Protein AF-W3WHJ5-F1 (afdb_monomer_lite)

Secondary structure (DSSP, 8-state):
------EE-SSHHHHHHHHHHH---TTSEE-TTSTTHHHHHHHHTTTPPEEEEEE---THHHHHHHHTEEEEEEEEE---HHHHTT----SGGGGGT-EEEE--SS--S---HHHHHHHHHHHHHHHHHHHTTSS---S-EEEEEGGGHHHHHHHHHTT---SEEEEEPPTT--------PPPPPP---TTSEEEEES-TTSHHHHHHHHHHHTT--EEEEE-TT-S-SHHHHHHHHHHHHTT-EEEEE-S-TT-HHHHHHHHHH-SSPEEEEEE---------GGG--HHHHHHHHHHHHTT-

Sequence (304 aa):
MDAKTFVTVGSEEKRQFLIDNYDIPPSHIVSPRNVKFAKSILEVAQGRSVDIMINPLTDEMLDLTWRICGDGGTMVEIGKKDIVDGKMLSMEPLHRNCSFRAMDFSYTKDISDPLIERYGGLLSEIFDLVNAGHIYPVHPITTSVFNDVPSALTYIRSGRHIGKVVIERESDKDVRVPIRPVLPRLALQPDVSYLIVGGLKGLCGNLAIYMGQRGAKHIIVCSRSGIADEASQSIVANCVAHVCQVVEAGGDIGEPDFVRQLFSEAEPVISGVVQGAMTLRDKPFETMTIENYHTAIHAKIACT

Radius of gyration: 32.27 Å; chains: 1; bounding box: 67×54×87 Å

Foldseek 3Di:
DDDLAAEEDADPVVLVCCCVPVVNDSQRYAHLVDLCRLVSNCVSVVNAADQEAEDQDDDSSVQSNLVSHAQLHEYEYAHDPCVVVVHDHDPVCVVSVYYYHYDYPPDDPDPDPVNVVVVVVVVVVVVVCVVVVVDDAWPDEAEDELLPVVVLVVVVVVVPDGTYYYYDHDPPDDDDHDDDPDDDQQADDQQAEEEEEDALLDPSLVVLLVVLVNRHAHYEYEDQVWQPDPSSVVSQVSSVVSNHHYHYQHDDLLDVVSVVVCQVPDPPHHPYYHLPDADALDDDPVPDDPVSVCVGCSSPPSND

Organism: Pestalotiopsis fici (strain W106-1 / CGMCC3.15140) (NCBI:txid1229662)

Structure (mmCIF, N/CA/C/O backbone):
data_AF-W3WHJ5-F1
#
_entry.id   AF-W3WHJ5-F1
#
loop_
_atom_site.group_PDB
_atom_site.id
_atom_site.type_symbol
_atom_site.label_atom_id
_atom_site.label_alt_id
_atom_site.label_comp_id
_atom_site.label_asym_id
_atom_site.label_entity_id
_atom_site.label_seq_id
_atom_site.pdbx_PDB_ins_code
_atom_site.Cartn_x
_atom_site.Cartn_y
_atom_site.Cartn_z
_atom_site.occupancy
_atom_site.B_iso_or_equiv
_atom_site.auth_seq_id
_atom_site.auth_comp_id
_atom_site.auth_asym_id
_atom_site.auth_atom_id
_atom_site.pdbx_PDB_model_num
ATOM 1 N N . MET A 1 1 ? -20.857 -12.217 28.718 1.00 52.19 1 MET A N 1
ATOM 2 C CA . MET A 1 1 ? -19.621 -12.199 29.530 1.00 52.19 1 MET A CA 1
ATOM 3 C C . MET A 1 1 ? -19.586 -10.871 30.267 1.00 52.19 1 MET A C 1
ATOM 5 O O . MET A 1 1 ? -19.662 -9.847 29.601 1.00 52.19 1 MET A O 1
ATOM 9 N N . ASP A 1 2 ? -19.495 -10.883 31.597 1.00 73.25 2 ASP A N 1
ATOM 10 C CA . ASP A 1 2 ? -19.556 -9.672 32.434 1.00 73.25 2 ASP A CA 1
ATOM 11 C C . ASP A 1 2 ? -18.158 -9.067 32.646 1.00 73.25 2 ASP A C 1
ATOM 13 O O . ASP A 1 2 ? -17.562 -9.179 33.717 1.00 73.25 2 ASP A O 1
ATOM 17 N N . ALA A 1 3 ? -17.602 -8.446 31.601 1.00 86.06 3 ALA A N 1
ATOM 18 C CA . ALA A 1 3 ? -16.325 -7.738 31.686 1.00 86.06 3 ALA A CA 1
ATOM 19 C C . ALA A 1 3 ? -16.529 -6.264 32.073 1.00 86.06 3 ALA A C 1
ATOM 21 O O . ALA A 1 3 ? -17.333 -5.546 31.469 1.00 86.06 3 ALA A O 1
ATOM 22 N N . LYS A 1 4 ? -15.750 -5.772 33.046 1.00 88.69 4 LYS A N 1
ATOM 23 C CA . LYS A 1 4 ? -15.728 -4.342 33.382 1.00 88.69 4 LYS A CA 1
ATOM 24 C C . LYS A 1 4 ? -15.023 -3.576 32.259 1.00 88.69 4 LYS A C 1
ATOM 26 O O . LYS A 1 4 ? -13.802 -3.601 32.154 1.00 88.69 4 LYS A O 1
ATOM 31 N N . THR A 1 5 ? -15.808 -2.903 31.425 1.00 91.19 5 THR A N 1
ATOM 32 C CA . THR A 1 5 ? -15.308 -2.254 30.207 1.00 91.19 5 THR A CA 1
ATOM 33 C C . THR A 1 5 ? -14.902 -0.808 30.473 1.00 91.19 5 THR A C 1
ATOM 35 O O . THR A 1 5 ? -15.646 -0.059 31.109 1.00 91.19 5 THR A O 1
ATOM 38 N N . PHE A 1 6 ? -13.736 -0.423 29.951 1.00 91.62 6 PHE A N 1
ATOM 39 C CA . PHE A 1 6 ? -13.220 0.944 29.928 1.00 91.62 6 PHE A CA 1
ATOM 40 C C . PHE A 1 6 ? -12.977 1.359 28.483 1.00 91.62 6 PHE A C 1
ATOM 42 O O . PHE A 1 6 ? -12.496 0.563 27.678 1.00 91.62 6 PHE A O 1
ATOM 49 N N . VAL A 1 7 ? -13.298 2.604 28.152 1.00 93.25 7 VAL A N 1
ATOM 50 C CA . VAL A 1 7 ? -13.217 3.107 26.776 1.00 93.25 7 VAL A CA 1
ATOM 51 C C . VAL A 1 7 ? -12.587 4.485 26.745 1.00 93.25 7 VAL A C 1
ATOM 53 O O . VAL A 1 7 ? -12.747 5.288 27.669 1.00 93.25 7 VAL A O 1
ATOM 56 N N . THR A 1 8 ? -11.883 4.775 25.653 1.00 91.38 8 THR A N 1
ATOM 57 C CA . THR A 1 8 ? -11.338 6.107 25.408 1.00 91.38 8 THR A CA 1
ATOM 58 C C . THR A 1 8 ? -12.103 6.813 24.295 1.00 91.38 8 THR A C 1
ATOM 60 O O . THR A 1 8 ? -12.383 6.223 23.252 1.00 91.38 8 THR A O 1
ATOM 63 N N . VAL A 1 9 ? -12.470 8.083 24.501 1.00 91.50 9 VAL A N 1
ATOM 64 C CA . VAL A 1 9 ? -13.215 8.872 23.504 1.00 91.50 9 VAL A CA 1
ATOM 65 C C . VAL A 1 9 ? -12.620 10.248 23.266 1.00 91.50 9 VAL A C 1
ATOM 67 O O . VAL A 1 9 ? -12.177 10.946 24.174 1.00 91.50 9 VAL A O 1
ATOM 70 N N . GLY A 1 10 ? -12.639 10.654 21.999 1.00 88.69 10 GLY A N 1
ATOM 71 C CA . GLY A 1 10 ? -12.072 11.920 21.557 1.00 88.69 10 GLY A CA 1
ATOM 72 C C . GLY A 1 10 ? -12.987 13.135 21.711 1.00 88.69 10 GLY A C 1
ATOM 73 O O . GLY A 1 10 ? -12.463 14.234 21.623 1.00 88.69 10 GLY A O 1
ATOM 74 N N . SER A 1 11 ? -14.301 13.006 21.926 1.00 90.38 11 SER A N 1
ATOM 75 C CA . SER A 1 11 ? -15.223 14.154 22.050 1.00 90.38 11 SER A CA 1
ATOM 76 C C . SER A 1 11 ? -16.343 13.899 23.058 1.00 90.38 11 SER A C 1
ATOM 78 O O . SER A 1 11 ? -16.639 12.747 23.376 1.00 90.38 11 SER A O 1
ATOM 80 N N . GLU A 1 12 ? -16.965 14.977 23.544 1.00 91.56 12 GLU A N 1
ATOM 81 C CA . GLU A 1 12 ? -18.099 14.882 24.472 1.00 91.56 12 GLU A CA 1
ATOM 82 C C . GLU A 1 12 ? -19.331 14.273 23.792 1.00 91.56 12 GLU A C 1
ATOM 84 O O . GLU A 1 12 ? -20.038 13.489 24.414 1.00 91.56 12 GLU A O 1
ATOM 89 N N . GLU A 1 13 ? -19.539 14.514 22.489 1.00 93.06 13 GLU A N 1
ATOM 90 C CA . GLU A 1 13 ? -20.647 13.869 21.767 1.00 93.06 13 GLU A CA 1
ATOM 91 C C . GLU A 1 13 ? -20.479 12.342 21.744 1.00 93.06 13 GLU A C 1
ATOM 93 O O . GLU A 1 13 ? -21.437 11.605 21.965 1.00 93.06 13 GLU A O 1
ATOM 98 N N . LYS A 1 14 ? -19.247 11.849 21.540 1.00 93.69 14 LYS A N 1
ATOM 99 C CA . LYS A 1 14 ? -18.940 10.409 21.597 1.00 93.69 14 LYS A CA 1
ATOM 100 C C . LYS A 1 14 ? -19.105 9.842 22.999 1.00 93.69 14 LYS A C 1
ATOM 102 O O . LYS A 1 14 ? -19.543 8.706 23.143 1.00 93.69 14 LYS A O 1
ATOM 107 N N . ARG A 1 15 ? -18.749 10.620 24.024 1.00 94.19 15 ARG A N 1
ATOM 108 C CA . ARG A 1 15 ? -18.949 10.237 25.422 1.00 94.19 15 ARG A CA 1
ATOM 109 C C . ARG A 1 15 ? -20.431 10.039 25.721 1.00 94.19 15 ARG A C 1
ATOM 111 O O . ARG A 1 15 ? -20.800 8.969 26.190 1.00 94.19 15 ARG A O 1
ATOM 118 N N . GLN A 1 16 ? -21.253 11.039 25.412 1.00 94.94 16 GLN A N 1
ATOM 119 C CA . GLN A 1 16 ? -22.693 10.991 25.649 1.00 94.94 16 GLN A CA 1
ATOM 120 C C . GLN A 1 16 ? -23.340 9.837 24.877 1.00 94.94 16 GLN A C 1
ATOM 122 O O . GLN A 1 16 ? -24.116 9.074 25.438 1.00 94.94 16 GLN A O 1
ATOM 127 N N . PHE A 1 17 ? -22.922 9.622 23.628 1.00 94.44 17 PHE A N 1
ATOM 128 C CA . PHE A 1 17 ? -23.395 8.503 22.821 1.00 94.44 17 PHE A CA 1
ATOM 129 C C . PHE A 1 17 ? -23.153 7.132 23.479 1.00 94.44 17 PHE A C 1
ATOM 131 O O . PHE A 1 17 ? -24.055 6.297 23.490 1.00 94.44 17 PHE A O 1
ATOM 138 N N . LEU A 1 18 ? -21.962 6.892 24.042 1.00 94.44 18 LEU A N 1
ATOM 139 C CA . LEU A 1 18 ? -21.654 5.629 24.727 1.00 94.44 18 LEU A CA 1
ATOM 140 C C . LEU A 1 18 ? -22.434 5.449 26.036 1.00 94.44 18 LEU A C 1
ATOM 142 O O . LEU A 1 18 ? -22.764 4.319 26.385 1.00 94.44 18 LEU A O 1
ATOM 146 N N . ILE A 1 19 ? -22.741 6.543 26.737 1.00 94.44 19 ILE A N 1
ATOM 147 C CA . ILE A 1 19 ? -23.584 6.513 27.940 1.00 94.44 19 ILE A CA 1
ATOM 148 C C . ILE A 1 19 ? -25.016 6.127 27.555 1.00 94.44 19 ILE A C 1
ATOM 150 O O . ILE A 1 19 ? -25.569 5.200 28.132 1.00 94.44 19 ILE A O 1
ATOM 154 N N . ASP A 1 20 ? -25.580 6.795 26.548 1.00 94.12 20 ASP A N 1
ATOM 155 C CA . ASP A 1 20 ? -26.997 6.662 26.195 1.00 94.12 20 ASP A CA 1
ATOM 156 C C . ASP A 1 20 ? -27.329 5.357 25.455 1.00 94.12 20 ASP A C 1
ATOM 158 O O . ASP A 1 20 ? -28.472 4.912 25.492 1.00 94.12 20 ASP A O 1
ATOM 162 N N . ASN A 1 21 ? -26.362 4.766 24.739 1.00 91.62 21 ASN A N 1
ATOM 163 C CA . ASN A 1 21 ? -26.619 3.637 23.829 1.00 91.62 21 ASN A CA 1
ATOM 164 C C . ASN A 1 21 ? -25.930 2.328 24.237 1.00 91.62 21 ASN A C 1
ATOM 166 O O . ASN A 1 21 ? -26.291 1.279 23.711 1.00 91.62 21 ASN A O 1
ATOM 170 N N . TYR A 1 22 ? -24.921 2.377 25.112 1.00 89.25 22 TYR A N 1
ATOM 171 C CA . TYR A 1 22 ? -24.124 1.201 25.497 1.00 89.25 22 TYR A CA 1
ATOM 172 C C . TYR A 1 22 ? -24.016 1.021 27.017 1.00 89.25 22 TYR A C 1
ATOM 174 O O . TYR A 1 22 ? -23.223 0.196 27.469 1.00 89.25 22 TYR A O 1
ATOM 182 N N . ASP A 1 23 ? -24.770 1.805 27.798 1.00 89.75 23 ASP A N 1
ATOM 183 C CA . ASP A 1 23 ? -24.806 1.761 29.265 1.00 89.75 23 ASP A CA 1
ATOM 184 C C . ASP A 1 23 ? -23.412 1.817 29.922 1.00 89.75 23 ASP A C 1
ATOM 186 O O . ASP A 1 23 ? -23.184 1.286 31.013 1.00 89.75 23 ASP A O 1
ATOM 190 N N . ILE A 1 24 ? -22.443 2.468 29.264 1.00 92.19 24 ILE A N 1
ATOM 191 C CA . ILE A 1 24 ? -21.085 2.590 29.798 1.00 92.19 24 ILE A CA 1
ATOM 192 C C . ILE A 1 24 ? -21.084 3.686 30.870 1.00 92.19 24 ILE A C 1
ATOM 194 O O . ILE A 1 24 ? -21.382 4.843 30.557 1.00 92.19 24 ILE A O 1
ATOM 198 N N . PRO A 1 25 ? -20.691 3.384 32.124 1.00 92.75 25 PRO A N 1
ATOM 199 C CA . PRO A 1 25 ? -20.673 4.381 33.183 1.00 92.75 25 PRO A CA 1
ATOM 200 C C . PRO A 1 25 ? -19.794 5.587 32.814 1.00 92.75 25 PRO A C 1
ATOM 202 O O . PRO A 1 25 ? -18.668 5.393 32.348 1.00 92.75 25 PRO A O 1
ATOM 205 N N . PRO A 1 26 ? -20.213 6.834 33.106 1.00 92.00 26 PRO A N 1
ATOM 206 C CA . PRO A 1 26 ? -19.419 8.025 32.795 1.00 92.00 26 PRO A CA 1
ATOM 207 C C . PRO A 1 26 ? -18.014 8.037 33.414 1.00 92.00 26 PRO A C 1
ATOM 209 O O . PRO A 1 26 ? -17.142 8.750 32.915 1.00 92.00 26 PRO A O 1
ATOM 212 N N . SER A 1 27 ? -17.802 7.278 34.496 1.00 90.69 27 SER A N 1
ATOM 213 C CA . SER A 1 27 ? -16.507 7.073 35.154 1.00 90.69 27 SER A CA 1
ATOM 214 C C . SER A 1 27 ? -15.578 6.126 34.389 1.00 90.69 27 SER A C 1
ATOM 216 O O . SER A 1 27 ? -14.370 6.195 34.572 1.00 90.69 27 SER A O 1
ATOM 218 N N . HIS A 1 28 ? -16.105 5.258 33.524 1.00 91.44 28 HIS A N 1
ATOM 219 C CA . HIS A 1 28 ? -15.328 4.311 32.715 1.00 91.44 28 HIS A CA 1
ATOM 220 C C . HIS A 1 28 ? -14.917 4.879 31.348 1.00 91.44 28 HIS A C 1
ATOM 222 O O . HIS A 1 28 ? -14.217 4.213 30.582 1.00 91.44 28 HIS A O 1
ATOM 228 N N . ILE A 1 29 ? -15.355 6.101 31.036 1.00 92.06 29 ILE A N 1
ATOM 229 C CA . ILE A 1 29 ? -15.060 6.783 29.781 1.00 92.06 29 ILE A CA 1
ATOM 230 C C . ILE A 1 29 ? -13.997 7.850 30.033 1.00 92.06 29 ILE A C 1
ATOM 232 O O . ILE A 1 29 ? -14.224 8.802 30.780 1.00 92.06 29 ILE A O 1
ATOM 236 N N . VAL A 1 30 ? -12.843 7.709 29.383 1.00 89.12 30 VAL A N 1
ATOM 237 C CA . VAL A 1 30 ? -11.680 8.584 29.591 1.00 89.12 30 VAL A CA 1
ATOM 238 C C . VAL A 1 30 ? -11.266 9.249 28.275 1.00 89.12 30 VAL A C 1
ATOM 240 O O . VAL A 1 30 ? -11.435 8.694 27.196 1.00 89.12 30 VAL A O 1
ATOM 243 N N . SER A 1 31 ? -10.719 10.463 28.322 1.00 84.62 31 SER A N 1
ATOM 244 C CA . SER A 1 31 ? -10.193 11.118 27.116 1.00 84.62 31 SER A CA 1
ATOM 245 C C . SER A 1 31 ? -8.747 10.682 26.847 1.00 84.62 31 SER A C 1
ATOM 247 O O . SER A 1 31 ? -7.899 10.902 27.713 1.00 84.62 31 SER A O 1
ATOM 249 N N . PRO A 1 32 ? -8.416 10.155 25.652 1.00 74.62 32 PRO A N 1
ATOM 250 C CA . PRO A 1 32 ? -7.052 9.783 25.288 1.00 74.62 32 PRO A CA 1
ATOM 251 C C . PRO A 1 32 ? -6.200 11.006 24.918 1.00 74.62 32 PRO A C 1
ATOM 253 O O . PRO A 1 32 ? -5.028 10.879 24.614 1.00 74.62 32 PRO A O 1
ATOM 256 N N . ARG A 1 33 ? -6.737 12.233 24.929 1.00 69.81 33 ARG A N 1
ATOM 257 C CA . ARG A 1 33 ? -5.948 13.437 24.587 1.00 69.81 33 ARG A CA 1
ATOM 258 C C . ARG A 1 33 ? -5.020 13.904 25.713 1.00 69.81 33 ARG A C 1
ATOM 260 O O . ARG A 1 33 ? -4.397 14.954 25.605 1.00 69.81 33 ARG A O 1
ATOM 267 N N . ASN A 1 34 ? -4.963 13.155 26.807 1.00 66.56 34 ASN A N 1
ATOM 268 C CA . ASN A 1 34 ? -4.167 13.474 27.973 1.00 66.56 34 ASN A CA 1
ATOM 269 C C . ASN A 1 34 ? -3.421 12.217 28.409 1.00 66.56 34 ASN A C 1
ATOM 271 O O . ASN A 1 34 ? -4.061 11.210 28.696 1.00 66.56 34 ASN A O 1
ATOM 275 N N . VAL A 1 35 ? -2.098 12.305 28.549 1.00 72.62 35 VAL A N 1
ATOM 276 C CA . VAL A 1 35 ? -1.228 11.241 29.091 1.00 72.62 35 VAL A CA 1
ATOM 277 C C . VAL A 1 35 ? -1.706 10.698 30.448 1.00 72.62 35 VAL A C 1
ATOM 279 O O . VAL A 1 35 ? -1.371 9.589 30.849 1.00 72.62 35 VAL A O 1
ATOM 282 N N . LYS A 1 36 ? -2.560 11.451 31.151 1.00 80.56 36 LYS A N 1
ATOM 283 C CA . LYS A 1 36 ? -3.208 11.031 32.398 1.00 80.56 36 LYS A CA 1
ATOM 284 C C . LYS A 1 36 ? -4.279 9.946 32.229 1.00 80.56 36 LYS A C 1
ATOM 286 O O . LYS A 1 36 ? -4.695 9.401 33.247 1.00 80.56 36 LYS A O 1
ATOM 291 N N . PHE A 1 37 ? -4.723 9.609 31.012 1.00 86.12 37 PHE A N 1
ATOM 292 C CA . PHE A 1 37 ? -5.821 8.650 30.811 1.00 86.12 37 PHE A CA 1
ATOM 293 C C . PHE A 1 37 ? -5.524 7.279 31.440 1.00 86.12 37 PHE A C 1
ATOM 295 O O . PHE A 1 37 ? -6.381 6.716 32.114 1.00 86.12 37 PHE A O 1
ATOM 302 N N . ALA A 1 38 ? -4.287 6.797 31.295 1.00 86.00 38 ALA A N 1
ATOM 303 C CA . ALA A 1 38 ? -3.815 5.541 31.861 1.00 86.00 38 ALA A CA 1
ATOM 304 C C . ALA A 1 38 ? -3.959 5.522 33.392 1.00 86.00 38 ALA A C 1
ATOM 306 O O . ALA A 1 38 ? -4.472 4.567 33.973 1.00 86.00 38 ALA A O 1
ATOM 307 N N . LYS A 1 39 ? -3.594 6.630 34.048 1.00 85.56 39 LYS A N 1
ATOM 308 C CA . LYS A 1 39 ? -3.761 6.797 35.495 1.00 85.56 39 LYS A CA 1
ATOM 309 C C . LYS A 1 39 ? -5.238 6.821 35.894 1.00 85.56 39 LYS A C 1
ATOM 311 O O . LYS A 1 39 ? -5.612 6.162 36.857 1.00 85.56 39 LYS A O 1
ATOM 316 N N . SER A 1 40 ? -6.077 7.536 35.144 1.00 86.00 40 SER A N 1
ATOM 317 C CA . SER A 1 40 ? -7.519 7.595 35.405 1.00 86.00 40 SER A CA 1
ATOM 318 C C . SER A 1 40 ? -8.191 6.224 35.281 1.00 86.00 40 SER A C 1
ATOM 320 O O . SER A 1 40 ? -9.044 5.899 36.101 1.00 86.00 40 SER A O 1
ATOM 322 N N . ILE A 1 41 ? -7.779 5.394 34.314 1.00 88.44 41 ILE A N 1
ATOM 323 C CA . ILE A 1 41 ? -8.264 4.009 34.198 1.00 88.44 41 ILE A CA 1
ATOM 324 C C . ILE A 1 41 ? -7.924 3.224 35.469 1.00 88.44 41 ILE A C 1
ATOM 326 O O . ILE A 1 41 ? -8.816 2.621 36.061 1.00 88.44 41 ILE A O 1
ATOM 330 N N . LEU A 1 42 ? -6.673 3.287 35.939 1.00 86.94 42 LEU A N 1
ATOM 331 C CA . LEU A 1 42 ? -6.249 2.595 37.161 1.00 86.94 42 LEU A CA 1
ATOM 332 C C . LEU A 1 42 ? -6.976 3.102 38.418 1.00 86.94 42 LEU A C 1
ATOM 334 O O . LEU A 1 42 ? -7.352 2.302 39.273 1.00 86.94 42 LEU A O 1
ATOM 338 N N . GLU A 1 43 ? -7.218 4.410 38.536 1.00 87.00 43 GLU A N 1
ATOM 339 C CA . GLU A 1 43 ? -7.969 5.000 39.656 1.00 87.00 43 GLU A CA 1
ATOM 340 C C . GLU A 1 43 ? -9.410 4.458 39.708 1.00 87.00 43 GLU A C 1
ATOM 342 O O . GLU A 1 43 ? -9.879 4.021 40.761 1.00 87.00 43 GLU A O 1
ATOM 347 N N . VAL A 1 44 ? -10.099 4.396 38.564 1.00 83.75 44 VAL A N 1
ATOM 348 C CA . VAL A 1 44 ? -11.480 3.879 38.465 1.00 83.75 44 VAL A CA 1
ATOM 349 C C . VAL A 1 44 ? -11.527 2.350 38.590 1.00 83.75 44 VAL A C 1
ATOM 351 O O . VAL A 1 44 ? -12.504 1.770 39.084 1.00 83.75 44 VAL A O 1
ATOM 354 N N . ALA A 1 45 ? -10.456 1.673 38.188 1.00 83.12 45 ALA A N 1
ATOM 355 C CA . ALA A 1 45 ? -10.247 0.255 38.438 1.00 83.12 45 ALA A CA 1
ATOM 356 C C . ALA A 1 45 ? -9.853 -0.046 39.899 1.00 83.12 45 ALA A C 1
ATOM 358 O O . ALA A 1 45 ? -9.699 -1.215 40.246 1.00 83.12 45 ALA A O 1
ATOM 359 N N . GLN A 1 46 ? -9.752 0.971 40.769 1.00 78.75 46 GLN A N 1
ATOM 360 C CA . GLN A 1 46 ? -9.352 0.841 42.177 1.00 78.75 46 GLN A CA 1
ATOM 361 C C . GLN A 1 46 ? -7.979 0.167 42.335 1.00 78.75 46 GLN A C 1
ATOM 363 O O . GLN A 1 46 ? -7.778 -0.678 43.203 1.00 78.75 46 GLN A O 1
ATOM 368 N N . GLY A 1 47 ? -7.040 0.512 41.453 1.00 69.81 47 GLY A N 1
ATOM 369 C CA . GLY A 1 47 ? -5.697 -0.063 41.420 1.00 69.81 47 GLY A CA 1
ATOM 370 C C . GLY A 1 47 ? -5.615 -1.453 40.786 1.00 69.81 47 GLY A C 1
ATOM 371 O O . GLY A 1 47 ? -4.517 -1.998 40.702 1.00 69.81 47 GLY A O 1
ATOM 372 N N . ARG A 1 48 ? -6.733 -2.026 40.317 1.00 74.31 48 ARG A N 1
ATOM 373 C CA . ARG A 1 48 ? -6.703 -3.241 39.494 1.00 74.31 48 ARG A CA 1
ATOM 374 C C . ARG A 1 48 ? -6.187 -2.902 38.102 1.00 74.31 48 ARG A C 1
ATOM 376 O O . ARG A 1 48 ? -6.534 -1.870 37.530 1.00 74.31 48 ARG A O 1
ATOM 383 N N . SER A 1 49 ? -5.338 -3.770 37.587 1.00 78.19 49 SER A N 1
ATOM 384 C CA . SER A 1 49 ? -4.742 -3.649 36.267 1.00 78.19 49 SER A CA 1
ATOM 385 C C . SER A 1 49 ? -5.671 -4.200 35.175 1.00 78.19 49 SER A C 1
ATOM 387 O O . SER A 1 49 ? -6.722 -4.766 35.480 1.00 78.19 49 SER A O 1
ATOM 389 N N . VAL A 1 50 ? -5.344 -3.952 33.901 1.00 90.12 50 VAL A N 1
ATOM 390 C CA . VAL A 1 50 ? -6.218 -4.298 32.765 1.00 90.12 50 VAL A CA 1
ATOM 391 C C . VAL A 1 50 ? -5.801 -5.629 32.140 1.00 90.12 50 VAL A C 1
ATOM 393 O O . VAL A 1 50 ? -4.683 -5.747 31.640 1.00 90.12 50 VAL A O 1
ATOM 396 N N . ASP A 1 51 ? -6.708 -6.607 32.115 1.00 92.75 51 ASP A N 1
ATOM 397 C CA . ASP A 1 51 ? -6.423 -7.952 31.595 1.00 92.75 51 ASP A CA 1
ATOM 398 C C . ASP A 1 51 ? -6.328 -8.000 30.065 1.00 92.75 51 ASP A C 1
ATOM 400 O O . ASP A 1 51 ? -5.475 -8.688 29.512 1.00 92.75 51 ASP A O 1
ATOM 404 N N . ILE A 1 52 ? -7.210 -7.285 29.359 1.00 94.81 52 ILE A N 1
ATOM 405 C CA . ILE A 1 52 ? -7.279 -7.282 27.892 1.00 94.81 52 ILE A CA 1
ATOM 406 C C . ILE A 1 52 ? -7.413 -5.845 27.398 1.00 94.81 52 ILE A C 1
ATOM 408 O O . ILE A 1 52 ? -8.310 -5.117 27.819 1.00 94.81 52 ILE A O 1
ATOM 412 N N . MET A 1 53 ? -6.548 -5.447 26.466 1.00 94.69 53 MET A N 1
ATOM 413 C CA . MET A 1 53 ? -6.600 -4.133 25.821 1.00 94.69 53 MET A CA 1
ATOM 414 C C . MET A 1 53 ? -6.657 -4.290 24.310 1.00 94.69 53 MET A C 1
ATOM 416 O O . MET A 1 53 ? -5.896 -5.063 23.738 1.00 94.69 53 MET A O 1
ATOM 420 N N . ILE A 1 54 ? -7.521 -3.514 23.661 1.00 95.69 54 ILE A N 1
ATOM 421 C CA . ILE A 1 54 ? -7.554 -3.373 22.203 1.00 95.69 54 ILE A CA 1
ATOM 422 C C . ILE A 1 54 ? -7.079 -1.955 21.901 1.00 95.69 54 ILE A C 1
ATOM 424 O O . ILE A 1 54 ? -7.808 -0.995 22.160 1.00 95.69 54 ILE A O 1
ATOM 428 N N . ASN A 1 55 ? -5.848 -1.816 21.409 1.00 94.56 55 ASN A N 1
ATOM 429 C CA . ASN A 1 55 ? -5.209 -0.520 21.209 1.00 94.56 55 ASN A CA 1
ATOM 430 C C . ASN A 1 55 ? -5.179 -0.123 19.723 1.00 94.56 55 ASN A C 1
ATOM 432 O O . ASN A 1 55 ? -4.592 -0.838 18.912 1.00 94.56 55 ASN A O 1
ATOM 436 N N . PRO A 1 56 ? -5.799 1.015 19.360 1.00 91.06 56 PRO A N 1
ATOM 437 C CA . PRO A 1 56 ? -5.578 1.689 18.082 1.00 91.06 56 PRO A CA 1
ATOM 438 C C . PRO A 1 56 ? -4.724 2.967 18.204 1.00 91.06 56 PRO A C 1
ATOM 440 O O . PRO A 1 56 ? -4.539 3.666 17.206 1.00 91.06 56 PRO A O 1
ATOM 443 N N . LEU A 1 57 ? -4.305 3.351 19.416 1.00 91.38 57 LEU A N 1
ATOM 444 C CA . LEU A 1 57 ? -3.578 4.597 19.671 1.00 91.38 57 LEU A CA 1
ATOM 445 C C . LEU A 1 57 ? -2.102 4.455 19.286 1.00 91.38 57 LEU A C 1
ATOM 447 O O . LEU A 1 57 ? -1.554 3.360 19.340 1.00 91.38 57 LEU A O 1
ATOM 451 N N . THR A 1 58 ? -1.455 5.569 18.943 1.00 91.31 58 THR A N 1
ATOM 452 C CA . THR A 1 58 ? -0.059 5.588 18.484 1.00 91.31 58 THR A CA 1
ATOM 453 C C . THR A 1 58 ? 0.853 6.367 19.428 1.00 91.31 58 THR A C 1
ATOM 455 O O . THR A 1 58 ? 0.391 7.087 20.316 1.00 91.31 58 THR A O 1
ATOM 458 N N . ASP A 1 59 ? 2.159 6.279 19.193 1.00 90.12 59 ASP A N 1
ATOM 459 C CA . ASP A 1 59 ? 3.193 7.057 19.872 1.00 90.12 59 ASP A CA 1
ATOM 460 C C . ASP A 1 59 ? 3.208 6.806 21.394 1.00 90.12 59 ASP A C 1
ATOM 462 O O . ASP A 1 59 ? 3.083 5.674 21.859 1.00 90.12 59 ASP A O 1
ATOM 466 N N . GLU A 1 60 ? 3.366 7.864 22.193 1.00 90.12 60 GLU A N 1
ATOM 467 C CA . GLU A 1 60 ? 3.387 7.806 23.659 1.00 90.12 60 GLU A CA 1
ATOM 468 C C . GLU A 1 60 ? 2.127 7.143 24.241 1.00 90.12 60 GLU A C 1
ATOM 470 O O . GLU A 1 60 ? 2.181 6.486 25.279 1.00 90.12 60 GLU A O 1
ATOM 475 N N . MET A 1 61 ? 0.990 7.257 23.550 1.00 90.94 61 MET A N 1
ATOM 476 C CA . MET A 1 61 ? -0.275 6.671 23.992 1.00 90.94 61 MET A CA 1
ATOM 477 C C . MET A 1 61 ? -0.256 5.143 23.953 1.00 90.94 61 MET A C 1
ATOM 479 O O . MET A 1 61 ? -0.871 4.509 24.813 1.00 90.94 61 MET A O 1
ATOM 483 N N . LEU A 1 62 ? 0.463 4.556 22.994 1.00 92.81 62 LEU A N 1
ATOM 484 C CA . LEU A 1 62 ? 0.669 3.113 22.916 1.00 92.81 62 LEU A CA 1
ATOM 485 C C . LEU A 1 62 ? 1.501 2.638 24.114 1.00 92.81 62 LEU A C 1
ATOM 487 O O . LEU A 1 62 ? 1.089 1.711 24.809 1.00 92.81 62 LEU A O 1
ATOM 491 N N . ASP A 1 63 ? 2.617 3.311 24.422 1.00 92.25 63 ASP A N 1
ATOM 492 C CA . ASP A 1 63 ? 3.474 2.947 25.565 1.00 92.25 63 ASP A CA 1
ATOM 493 C C . ASP A 1 63 ? 2.736 3.095 26.908 1.00 92.25 63 ASP A C 1
ATOM 495 O O . ASP A 1 63 ? 2.821 2.221 27.772 1.00 92.25 63 ASP A O 1
ATOM 499 N N . LEU A 1 64 ? 1.939 4.158 27.075 1.00 91.75 64 LEU A N 1
ATOM 500 C CA . LEU A 1 64 ? 1.106 4.356 28.266 1.00 91.75 64 LEU A CA 1
ATOM 501 C C . LEU A 1 64 ? 0.028 3.276 28.416 1.00 91.75 64 LEU A C 1
ATOM 503 O O . LEU A 1 64 ? -0.201 2.802 29.529 1.00 91.75 64 LEU A O 1
ATOM 507 N N . THR A 1 65 ? -0.610 2.873 27.313 1.00 92.56 65 THR A N 1
ATOM 508 C CA . THR A 1 65 ? -1.583 1.767 27.310 1.00 92.56 65 THR A CA 1
ATOM 509 C C . THR A 1 65 ? -0.896 0.454 27.673 1.00 92.56 65 THR A C 1
ATOM 511 O O . THR A 1 65 ? -1.397 -0.303 28.498 1.00 92.56 65 THR A O 1
ATOM 514 N N . TRP A 1 66 ? 0.300 0.210 27.140 1.00 94.19 66 TRP A N 1
ATOM 515 C CA . TRP A 1 66 ? 1.045 -1.014 27.408 1.00 94.19 66 TRP A CA 1
ATOM 516 C C . TRP A 1 66 ? 1.427 -1.169 28.885 1.00 94.19 66 TRP A C 1
ATOM 518 O O . TRP A 1 66 ? 1.309 -2.250 29.460 1.00 94.19 66 TRP A O 1
ATOM 528 N N . ARG A 1 67 ? 1.823 -0.075 29.540 1.00 91.94 67 ARG A N 1
ATOM 529 C CA . ARG A 1 67 ? 2.245 -0.085 30.951 1.00 91.94 67 ARG A CA 1
ATOM 530 C C . ARG A 1 67 ? 1.131 -0.436 31.933 1.00 91.94 67 ARG A C 1
ATOM 532 O O . ARG A 1 67 ? 1.422 -1.005 32.984 1.00 91.94 67 ARG A O 1
ATOM 539 N N . ILE A 1 68 ? -0.124 -0.119 31.611 1.00 91.75 68 ILE A N 1
ATOM 540 C CA . ILE A 1 68 ? -1.271 -0.427 32.484 1.00 91.75 68 ILE A CA 1
ATOM 541 C C . ILE A 1 68 ? -1.794 -1.861 32.329 1.00 91.75 68 ILE A C 1
ATOM 543 O O . ILE A 1 68 ? -2.739 -2.238 33.028 1.00 91.75 68 ILE A O 1
ATOM 547 N N . CYS A 1 69 ? -1.171 -2.663 31.456 1.00 93.62 69 CYS A N 1
ATOM 548 C CA . CYS A 1 69 ? -1.441 -4.092 31.349 1.00 93.62 69 CYS A CA 1
ATOM 549 C C . CYS A 1 69 ? -1.305 -4.763 32.712 1.00 93.62 69 CYS A C 1
ATOM 551 O O . CYS A 1 69 ? -0.339 -4.503 33.427 1.00 93.62 69 CYS A O 1
ATOM 553 N N . GLY A 1 70 ? -2.260 -5.609 33.076 1.00 92.75 70 GLY A N 1
ATOM 554 C CA . GLY A 1 70 ? -2.181 -6.433 34.273 1.00 92.75 70 GLY A CA 1
ATOM 555 C C . GLY A 1 70 ? -1.291 -7.638 34.118 1.00 92.75 70 GLY A C 1
ATOM 556 O O . GLY A 1 70 ? -0.926 -8.002 33.005 1.00 92.75 70 GLY A O 1
ATOM 557 N N . ASP A 1 71 ? -0.937 -8.236 35.250 1.00 93.12 71 ASP A N 1
ATOM 558 C CA . ASP A 1 71 ? -0.118 -9.439 35.294 1.00 93.12 71 ASP A CA 1
ATOM 559 C C . ASP A 1 71 ? -0.811 -10.556 34.500 1.00 93.12 71 ASP A C 1
ATOM 561 O O . ASP A 1 71 ? -1.978 -10.866 34.731 1.00 93.12 71 ASP A O 1
ATOM 565 N N . GLY A 1 72 ? -0.108 -11.136 33.526 1.00 94.44 72 GLY A N 1
ATOM 566 C CA . GLY A 1 72 ? -0.669 -12.116 32.590 1.00 94.44 72 GLY A CA 1
ATOM 567 C C . GLY A 1 72 ? -1.604 -11.534 31.520 1.00 94.44 72 GLY A C 1
ATOM 568 O O . GLY A 1 72 ? -2.161 -12.288 30.722 1.00 94.44 72 GLY A O 1
ATOM 569 N N . GLY A 1 73 ? -1.788 -10.213 31.484 1.00 95.56 73 GLY A N 1
ATOM 570 C CA . GLY A 1 73 ? -2.691 -9.537 30.562 1.00 95.56 73 GLY A CA 1
ATOM 571 C C . GLY A 1 73 ? -2.204 -9.547 29.112 1.00 95.56 73 GLY A C 1
ATOM 572 O O . GLY A 1 73 ? -1.053 -9.855 28.807 1.00 95.56 73 GLY A O 1
ATOM 573 N N . THR A 1 74 ? -3.093 -9.205 28.184 1.00 97.31 74 THR A N 1
ATOM 574 C CA . THR A 1 74 ? -2.807 -9.168 26.747 1.00 97.31 74 THR A CA 1
ATOM 575 C C . THR A 1 74 ? -3.201 -7.830 26.138 1.00 97.31 74 THR A C 1
ATOM 577 O O . THR A 1 74 ? -4.355 -7.410 26.218 1.00 97.31 74 THR A O 1
ATOM 580 N N . MET A 1 75 ? -2.260 -7.187 25.447 1.00 96.75 75 MET A N 1
ATOM 581 C CA . MET A 1 75 ? -2.550 -6.056 24.572 1.00 96.75 75 MET A CA 1
ATOM 582 C C . MET A 1 75 ? -2.616 -6.515 23.116 1.00 96.75 75 MET A C 1
ATOM 584 O O . MET A 1 75 ? -1.665 -7.094 22.591 1.00 96.75 75 MET A O 1
ATOM 588 N N . VAL A 1 76 ? -3.742 -6.241 22.464 1.00 96.75 76 VAL A N 1
ATOM 589 C CA . VAL A 1 76 ? -3.978 -6.474 21.040 1.00 96.75 76 VAL A CA 1
ATOM 590 C C . VAL A 1 76 ? -3.851 -5.144 20.301 1.00 96.75 76 VAL A C 1
ATOM 592 O O . VAL A 1 76 ? -4.704 -4.268 20.430 1.00 96.75 76 VAL A O 1
ATOM 595 N N . GLU A 1 77 ? -2.776 -4.994 19.535 1.00 95.12 77 GLU A N 1
ATOM 596 C CA . GLU A 1 77 ? -2.504 -3.816 18.713 1.00 95.12 77 GLU A CA 1
ATOM 597 C C . GLU A 1 77 ? -3.182 -3.973 17.349 1.00 95.12 77 GLU A C 1
ATOM 599 O O . GLU A 1 77 ? -2.845 -4.880 16.585 1.00 95.12 77 GLU A O 1
ATOM 604 N N . ILE A 1 78 ? -4.139 -3.094 17.051 1.00 94.12 78 ILE A N 1
ATOM 605 C CA . ILE A 1 78 ? -4.848 -3.059 15.760 1.00 94.12 78 ILE A CA 1
ATOM 606 C C . ILE A 1 78 ? -4.398 -1.884 14.879 1.00 94.12 78 ILE A C 1
ATOM 608 O O . ILE A 1 78 ? -4.776 -1.798 13.707 1.00 94.12 78 ILE A O 1
ATOM 612 N N . GLY A 1 79 ? -3.601 -0.964 15.425 1.00 90.44 79 GLY A N 1
ATOM 613 C CA . GLY A 1 79 ? -2.919 0.084 14.687 1.00 90.44 79 GLY A CA 1
ATOM 614 C C . GLY A 1 79 ? -1.685 -0.441 13.951 1.00 90.44 79 GLY A C 1
ATOM 615 O O . GLY A 1 79 ? -1.107 -1.478 14.262 1.00 90.44 79 GLY A O 1
ATOM 616 N N . LYS A 1 80 ? -1.274 0.295 12.915 1.00 89.25 80 LYS A N 1
ATOM 617 C CA . LYS A 1 80 ? -0.140 -0.089 12.054 1.00 89.25 80 LYS A CA 1
ATOM 618 C C . LYS A 1 80 ? 1.018 0.884 12.062 1.00 89.25 80 LYS A C 1
ATOM 620 O O . LYS A 1 80 ? 2.130 0.501 11.716 1.00 89.25 80 LYS A O 1
ATOM 625 N N . LYS A 1 81 ? 0.746 2.145 12.395 1.00 90.62 81 LYS A N 1
ATOM 626 C CA . LYS A 1 81 ? 1.691 3.243 12.205 1.00 90.62 81 LYS A CA 1
ATOM 627 C C . LYS A 1 81 ? 3.018 2.965 12.911 1.00 90.62 81 LYS A C 1
ATOM 629 O O . LYS A 1 81 ? 4.048 2.962 12.257 1.00 90.62 81 LYS A O 1
ATOM 634 N N . ASP A 1 82 ? 2.979 2.660 14.204 1.00 92.12 82 ASP A N 1
ATOM 635 C CA . ASP A 1 82 ? 4.197 2.490 15.005 1.00 92.12 82 ASP A CA 1
ATOM 636 C C . ASP A 1 82 ? 4.988 1.230 14.644 1.00 92.12 82 ASP A C 1
ATOM 638 O O . ASP A 1 82 ? 6.217 1.239 14.702 1.00 92.12 82 ASP A O 1
ATOM 642 N N . ILE A 1 83 ? 4.290 0.175 14.212 1.00 90.44 83 ILE A N 1
ATOM 643 C CA . ILE A 1 83 ? 4.902 -1.067 13.727 1.00 90.44 83 ILE A CA 1
ATOM 644 C C . ILE A 1 83 ? 5.651 -0.807 12.415 1.00 90.44 83 ILE A C 1
ATOM 646 O O . ILE A 1 83 ? 6.804 -1.207 12.276 1.00 90.44 83 ILE A O 1
ATOM 650 N N . VAL A 1 84 ? 5.015 -0.118 11.460 1.00 90.69 84 VAL A N 1
ATOM 651 C CA . VAL A 1 84 ? 5.628 0.233 10.166 1.00 90.69 84 VAL A CA 1
ATOM 652 C C . VAL A 1 84 ? 6.783 1.218 10.347 1.00 90.69 84 VAL A C 1
ATOM 654 O O . VAL A 1 84 ? 7.804 1.087 9.677 1.00 90.69 84 VAL A O 1
ATOM 657 N N . ASP A 1 85 ? 6.642 2.163 11.277 1.00 93.81 85 ASP A N 1
ATOM 658 C CA . ASP A 1 85 ? 7.674 3.148 11.611 1.00 93.81 85 ASP A CA 1
ATOM 659 C C . ASP A 1 85 ? 8.842 2.530 12.421 1.00 93.81 85 ASP A C 1
ATOM 661 O O . ASP A 1 85 ? 9.829 3.216 12.682 1.00 93.81 85 ASP A O 1
ATOM 665 N N . GLY A 1 86 ? 8.757 1.253 12.827 1.00 93.25 86 GLY A N 1
ATOM 666 C CA . GLY A 1 86 ? 9.825 0.548 13.544 1.00 93.25 86 GLY A CA 1
ATOM 667 C C . GLY A 1 86 ? 10.109 1.108 14.941 1.00 93.25 86 GLY A C 1
ATOM 668 O O . GLY A 1 86 ? 11.267 1.169 15.359 1.00 93.25 86 GLY A O 1
ATOM 669 N N . LYS A 1 87 ? 9.075 1.568 15.657 1.00 93.56 87 LYS A N 1
ATOM 670 C CA . LYS A 1 87 ? 9.244 2.186 16.980 1.00 93.56 87 LYS A CA 1
ATOM 671 C C . LYS A 1 87 ? 9.582 1.176 18.073 1.00 93.56 87 LYS A C 1
ATOM 673 O O . LYS A 1 87 ? 9.254 -0.005 17.997 1.00 93.56 87 LYS A O 1
ATOM 678 N N . MET A 1 88 ? 10.217 1.687 19.125 1.00 93.44 88 MET A N 1
ATOM 679 C CA . MET A 1 88 ? 10.564 0.924 20.321 1.00 93.44 88 MET A CA 1
ATOM 680 C C . MET A 1 88 ? 9.371 0.834 21.275 1.00 93.44 88 MET A C 1
ATOM 682 O O . MET A 1 88 ? 8.659 1.817 21.474 1.00 93.44 88 MET A O 1
ATOM 686 N N . LEU A 1 89 ? 9.210 -0.326 21.910 1.00 93.81 89 LEU A N 1
ATOM 687 C CA . LEU A 1 89 ? 8.204 -0.586 22.936 1.00 93.81 89 LEU A CA 1
ATOM 688 C C . LEU A 1 89 ? 8.886 -0.955 24.258 1.00 93.81 89 LEU A C 1
ATOM 690 O O . LEU A 1 89 ? 9.910 -1.641 24.258 1.00 93.81 89 LEU A O 1
ATOM 694 N N . SER A 1 90 ? 8.320 -0.527 25.389 1.00 93.69 90 SER A N 1
ATOM 695 C CA . SER A 1 90 ? 8.825 -0.915 26.707 1.00 93.69 90 SER A CA 1
ATOM 696 C C . SER A 1 90 ? 8.779 -2.434 26.917 1.00 93.69 90 SER A C 1
ATOM 698 O O . SER A 1 90 ? 7.734 -3.067 26.779 1.00 93.69 90 SER A O 1
ATOM 700 N N . MET A 1 91 ? 9.903 -3.017 27.338 1.00 95.81 91 MET A N 1
ATOM 701 C CA . MET A 1 91 ? 9.980 -4.430 27.733 1.00 95.81 91 MET A CA 1
ATOM 702 C C . MET A 1 91 ? 9.451 -4.677 29.152 1.00 95.81 91 MET A C 1
ATOM 704 O O . MET A 1 91 ? 9.328 -5.829 29.554 1.00 95.81 91 MET A O 1
ATOM 708 N N . GLU A 1 92 ? 9.149 -3.620 29.917 1.00 95.06 92 GLU A N 1
ATOM 709 C CA . GLU A 1 92 ? 8.745 -3.744 31.319 1.00 95.06 92 GLU A CA 1
ATOM 710 C C . GLU A 1 92 ? 7.542 -4.682 31.493 1.00 95.06 92 GLU A C 1
ATOM 712 O O . GLU A 1 92 ? 7.715 -5.663 32.204 1.00 95.06 92 GLU A O 1
ATOM 717 N N . PRO A 1 93 ? 6.389 -4.539 30.819 1.00 95.50 93 PRO A N 1
ATOM 718 C CA . PRO A 1 93 ? 5.244 -5.402 31.122 1.00 95.50 93 PRO A CA 1
ATOM 719 C C . PRO A 1 93 ? 5.490 -6.900 30.863 1.00 95.50 93 PRO A C 1
ATOM 721 O O . PRO A 1 93 ? 4.828 -7.747 31.454 1.00 95.50 93 PRO A O 1
ATOM 724 N N . LEU A 1 94 ? 6.488 -7.270 30.055 1.00 96.06 94 LEU A N 1
ATOM 725 C CA . LEU A 1 94 ? 6.815 -8.678 29.801 1.00 96.06 94 LEU A CA 1
ATOM 726 C C . LEU A 1 94 ? 7.324 -9.414 31.050 1.00 96.06 94 LEU A C 1
ATOM 728 O O . LEU A 1 94 ? 7.120 -10.621 31.157 1.00 96.06 94 LEU A O 1
ATOM 732 N N . HIS A 1 95 ? 7.925 -8.718 32.027 1.00 94.94 95 HIS A N 1
ATOM 733 C CA . HIS A 1 95 ? 8.324 -9.359 33.291 1.00 94.94 95 HIS A CA 1
ATOM 734 C C . HIS A 1 95 ? 7.123 -9.742 34.172 1.00 94.94 95 HIS A C 1
ATOM 736 O O . HIS A 1 95 ? 7.275 -10.518 35.112 1.00 94.94 95 HIS A O 1
ATOM 742 N N . ARG A 1 96 ? 5.932 -9.220 33.851 1.00 93.94 96 ARG A N 1
ATOM 743 C CA . ARG A 1 96 ? 4.650 -9.525 34.500 1.00 93.94 96 ARG A CA 1
ATOM 744 C C . ARG A 1 96 ? 3.846 -10.562 33.710 1.00 93.94 96 ARG A C 1
ATOM 746 O O . ARG A 1 96 ? 2.640 -10.677 33.886 1.00 93.94 96 ARG A O 1
ATOM 753 N N . ASN A 1 97 ? 4.509 -11.328 32.837 1.00 95.94 97 ASN A N 1
ATOM 754 C CA . ASN A 1 97 ? 3.907 -12.314 31.932 1.00 95.94 97 ASN A CA 1
ATOM 755 C C . ASN A 1 97 ? 2.870 -11.728 30.957 1.00 95.94 97 ASN A C 1
ATOM 757 O O . ASN A 1 97 ? 2.007 -12.454 30.462 1.00 95.94 97 ASN A O 1
ATOM 761 N N . CYS A 1 98 ? 2.940 -10.428 30.665 1.00 97.12 98 CYS A N 1
ATOM 762 C CA . CYS A 1 98 ? 2.043 -9.812 29.699 1.00 97.12 98 CYS A CA 1
ATOM 763 C C . CYS A 1 98 ? 2.361 -10.271 28.269 1.00 97.12 98 CYS A C 1
ATOM 765 O O . CYS A 1 98 ? 3.514 -10.517 27.915 1.00 97.12 98 CYS A O 1
ATOM 767 N N . SER A 1 99 ? 1.340 -10.315 27.417 1.00 97.31 99 SER A N 1
ATOM 768 C CA . SER A 1 99 ? 1.457 -10.620 25.991 1.00 97.31 99 SER A CA 1
ATOM 769 C C . SER A 1 99 ? 1.148 -9.394 25.134 1.00 97.31 99 SER A C 1
ATOM 771 O O . SER A 1 99 ? 0.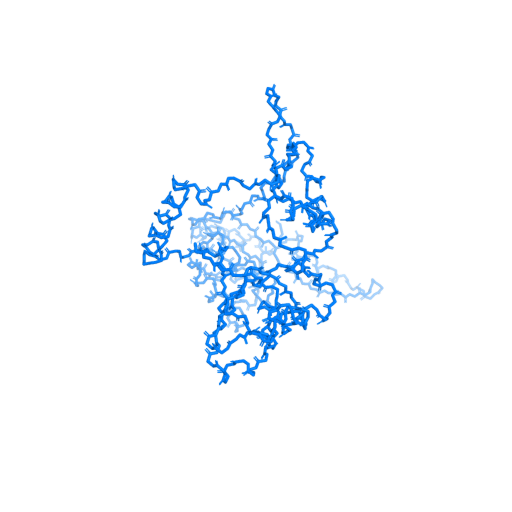172 -8.686 25.371 1.00 97.31 99 SER A O 1
ATOM 773 N N . PHE A 1 100 ? 1.949 -9.170 24.093 1.00 96.25 100 PHE A N 1
ATOM 774 C CA . PHE A 1 100 ? 1.681 -8.171 23.059 1.00 96.25 100 PHE A CA 1
ATOM 775 C C . PHE A 1 100 ? 1.368 -8.881 21.742 1.00 96.25 100 PHE A C 1
ATOM 777 O O . PHE A 1 100 ? 2.155 -9.708 21.277 1.00 96.25 100 PHE A O 1
ATOM 784 N N . ARG A 1 101 ? 0.230 -8.563 21.122 1.00 94.06 101 ARG A N 1
ATOM 785 C CA . ARG A 1 101 ? -0.220 -9.187 19.876 1.00 94.06 101 ARG A CA 1
ATOM 786 C C . ARG A 1 101 ? -0.607 -8.137 18.845 1.00 94.06 101 ARG A C 1
ATOM 788 O O . ARG A 1 101 ? -1.671 -7.541 18.943 1.00 94.06 101 ARG A O 1
ATOM 795 N N . ALA A 1 102 ? 0.213 -7.975 17.812 1.00 91.94 102 ALA A N 1
ATOM 796 C CA . ALA A 1 102 ? -0.182 -7.222 16.627 1.00 91.94 102 ALA A CA 1
ATOM 797 C C . ALA A 1 102 ? -1.188 -8.032 15.796 1.00 91.94 102 ALA A C 1
ATOM 799 O O . ALA A 1 102 ? -0.958 -9.211 15.509 1.00 91.94 102 ALA A O 1
ATOM 800 N N . MET A 1 103 ? -2.299 -7.408 15.411 1.00 86.62 103 MET A N 1
ATOM 801 C CA . MET A 1 103 ? -3.344 -8.026 14.602 1.00 86.62 103 MET A CA 1
ATOM 802 C C . MET A 1 103 ? -3.648 -7.171 13.373 1.00 86.62 103 MET A C 1
ATOM 804 O O . MET A 1 103 ? -4.062 -6.021 13.480 1.00 86.62 103 MET A O 1
ATOM 808 N N . ASP A 1 104 ? -3.476 -7.762 12.191 1.00 81.88 104 ASP A N 1
ATOM 809 C CA . ASP A 1 104 ? -3.731 -7.113 10.909 1.00 81.88 104 ASP A CA 1
ATOM 810 C C . ASP A 1 104 ? -4.757 -7.904 10.091 1.00 81.88 104 ASP A C 1
ATOM 812 O O . ASP A 1 104 ? -4.495 -9.026 9.664 1.00 81.88 104 ASP A O 1
ATOM 816 N N . PHE A 1 105 ? -5.917 -7.293 9.845 1.00 72.50 105 PHE A N 1
ATOM 817 C CA . PHE A 1 105 ? -6.984 -7.858 9.010 1.00 72.50 105 PHE A CA 1
ATOM 818 C C . PHE A 1 105 ? -6.878 -7.480 7.524 1.00 72.50 105 PHE A C 1
ATOM 820 O O . PHE A 1 105 ? -7.679 -7.937 6.717 1.00 72.50 105 PHE A O 1
ATOM 827 N N . SER A 1 106 ? -5.936 -6.612 7.146 1.00 69.31 106 SER A N 1
ATOM 828 C CA . SER A 1 106 ? -5.791 -6.115 5.767 1.00 69.31 106 SER A CA 1
ATOM 829 C C . SER A 1 106 ? -4.815 -6.922 4.911 1.00 69.31 106 SER A C 1
ATOM 831 O O . SER A 1 106 ? -4.670 -6.648 3.720 1.00 69.31 106 SER A O 1
ATOM 833 N N . TYR A 1 107 ? -4.158 -7.920 5.500 1.00 54.72 107 TYR A N 1
ATOM 834 C CA . TYR A 1 107 ? -3.308 -8.853 4.779 1.00 54.72 107 TYR A CA 1
ATOM 835 C C . TYR A 1 107 ? -4.166 -10.026 4.315 1.00 54.72 107 TYR A C 1
ATOM 837 O O . TYR A 1 107 ? -4.885 -10.615 5.118 1.00 54.72 107 TYR A O 1
ATOM 845 N N . THR A 1 108 ? -4.160 -10.375 3.028 1.00 53.69 108 THR A N 1
ATOM 846 C CA . THR A 1 108 ? -3.338 -11.516 2.592 1.00 53.69 108 THR A CA 1
ATOM 847 C C . THR A 1 108 ? -3.328 -11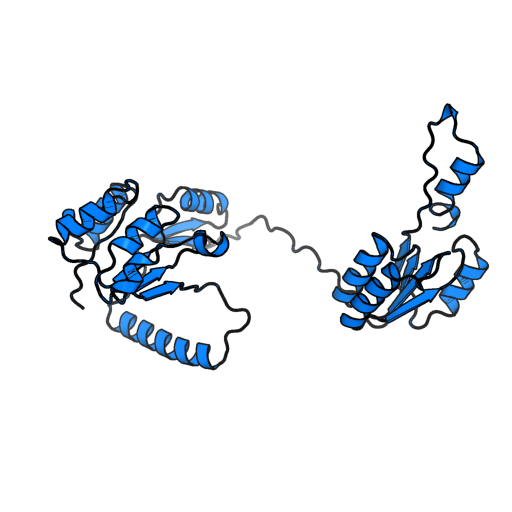.630 1.064 1.00 53.69 108 THR A C 1
ATOM 849 O O . THR A 1 108 ? -4.362 -11.812 0.427 1.00 53.69 108 THR A O 1
ATOM 852 N N . LYS A 1 109 ? -2.129 -11.570 0.472 1.00 52.53 109 LYS A N 1
ATOM 853 C CA . LYS A 1 109 ? -1.868 -12.168 -0.849 1.00 52.53 109 LYS A CA 1
ATOM 854 C C . LYS A 1 109 ? -1.741 -13.696 -0.770 1.00 52.53 109 LYS A C 1
ATOM 856 O O . LYS A 1 109 ? -1.868 -14.343 -1.797 1.00 52.53 109 LYS A O 1
ATOM 861 N N . ASP A 1 110 ? -1.594 -14.235 0.443 1.00 55.31 110 ASP A N 1
ATOM 862 C CA . ASP A 1 110 ? -1.475 -15.661 0.738 1.00 55.31 110 ASP A CA 1
ATOM 863 C C . ASP A 1 110 ? -2.337 -16.002 1.968 1.00 55.31 110 ASP A C 1
ATOM 865 O O . ASP A 1 110 ? -1.830 -16.089 3.089 1.00 55.31 110 ASP A O 1
ATOM 869 N N . ILE A 1 111 ? -3.661 -16.143 1.806 1.00 58.03 111 ILE A N 1
ATOM 870 C CA . ILE A 1 111 ? -4.426 -16.884 2.820 1.00 58.03 111 ILE A CA 1
ATOM 871 C C . ILE A 1 111 ? -4.096 -18.349 2.563 1.00 58.03 111 ILE A C 1
ATOM 873 O O . ILE A 1 111 ? -4.550 -18.914 1.573 1.00 58.03 111 ILE A O 1
ATOM 877 N N . SER A 1 112 ? -3.257 -18.946 3.403 1.00 61.19 112 SER A N 1
ATOM 878 C CA . SER A 1 112 ? -3.018 -20.385 3.340 1.00 61.19 112 SER A CA 1
ATOM 879 C C . SER A 1 112 ? -4.252 -21.145 3.835 1.00 61.19 112 SER A C 1
ATOM 881 O O . SER A 1 112 ? -4.972 -20.659 4.710 1.00 61.19 112 SER A O 1
ATOM 883 N N . ASP A 1 113 ? -4.480 -22.355 3.324 1.00 62.28 113 ASP A N 1
ATOM 884 C CA . ASP A 1 113 ? -5.624 -23.196 3.711 1.00 62.28 113 ASP A CA 1
ATOM 885 C C . ASP A 1 113 ? -5.797 -23.363 5.242 1.00 62.28 113 ASP A C 1
ATOM 887 O O . ASP A 1 113 ? -6.925 -23.235 5.719 1.00 62.28 113 ASP A O 1
ATOM 891 N N . PRO A 1 114 ? -4.733 -23.498 6.068 1.00 64.38 114 PRO A N 1
ATOM 892 C CA . PRO A 1 114 ? -4.879 -23.562 7.528 1.00 64.38 114 PRO A CA 1
ATOM 893 C C . PRO A 1 114 ? -5.380 -22.257 8.166 1.00 64.38 114 PRO A C 1
ATOM 895 O O . PRO A 1 114 ? -6.041 -22.272 9.208 1.00 64.38 114 PRO A O 1
ATOM 898 N N . LEU A 1 115 ? -5.057 -21.105 7.567 1.00 59.91 115 LEU A N 1
ATOM 899 C CA . LEU A 1 115 ? -5.617 -19.822 7.986 1.00 59.91 115 LEU A CA 1
ATOM 900 C C . LEU A 1 115 ? -7.093 -19.746 7.589 1.00 59.91 115 LEU A C 1
ATOM 902 O O . LEU A 1 115 ? -7.892 -19.336 8.425 1.00 59.91 115 LEU A O 1
ATOM 906 N N . ILE A 1 116 ? -7.469 -20.192 6.382 1.00 62.19 116 ILE A N 1
ATOM 907 C CA . ILE A 1 116 ? -8.876 -20.264 5.940 1.00 62.19 116 ILE A CA 1
ATOM 908 C C . ILE A 1 116 ? -9.694 -21.145 6.882 1.00 62.19 116 ILE A C 1
ATOM 910 O O . ILE A 1 116 ? -10.758 -20.717 7.308 1.00 62.19 116 ILE A O 1
ATOM 914 N N . GLU A 1 117 ? -9.207 -22.328 7.261 1.00 66.25 117 GLU A N 1
ATOM 915 C CA . GLU A 1 117 ? -9.904 -23.217 8.203 1.00 66.25 117 GLU A CA 1
ATOM 916 C C . GLU A 1 117 ? -10.106 -22.556 9.573 1.00 66.25 117 GLU A C 1
ATOM 918 O O . GLU A 1 117 ? -11.205 -22.585 10.135 1.00 66.25 117 GLU A O 1
ATOM 923 N N . ARG A 1 118 ? -9.079 -21.866 10.086 1.00 64.81 118 ARG A N 1
ATOM 924 C CA . ARG A 1 118 ? -9.184 -21.087 11.327 1.00 64.81 118 ARG A CA 1
ATOM 925 C C . ARG A 1 118 ? -10.174 -19.924 11.199 1.00 64.81 118 ARG A C 1
ATOM 927 O O . ARG A 1 118 ? -10.938 -19.673 12.129 1.00 64.81 118 ARG A O 1
ATOM 934 N N . TYR A 1 119 ? -10.180 -19.222 10.065 1.00 64.94 119 TYR A N 1
ATOM 935 C CA . TYR A 1 119 ? -11.143 -18.157 9.778 1.00 64.94 119 TYR A CA 1
ATOM 936 C C . TYR A 1 119 ? -12.554 -18.696 9.526 1.00 64.94 119 TYR A C 1
ATOM 938 O O . TYR A 1 119 ? -13.510 -18.007 9.853 1.00 64.94 119 TYR A O 1
ATOM 946 N N . GLY A 1 120 ? -12.707 -19.919 9.014 1.00 65.69 120 GLY A N 1
ATOM 947 C CA . GLY A 1 120 ? -13.990 -20.599 8.854 1.00 65.69 120 GLY A CA 1
ATOM 948 C C . GLY A 1 120 ? -14.647 -20.879 10.204 1.00 65.69 120 GLY A C 1
ATOM 949 O O . GLY A 1 120 ? -15.830 -20.592 10.377 1.00 65.69 120 GLY A O 1
ATOM 950 N N . GLY A 1 121 ? -13.862 -21.328 11.191 1.00 77.81 121 GLY A N 1
ATOM 951 C CA . GLY A 1 121 ? -14.314 -21.444 12.582 1.00 77.81 121 GLY A CA 1
ATOM 952 C C . GLY A 1 121 ? -14.719 -20.096 13.188 1.00 77.81 121 GLY A C 1
ATOM 953 O O . GLY A 1 121 ? -15.809 -19.979 13.740 1.00 77.81 121 GLY A O 1
ATOM 954 N N . LEU A 1 122 ? -13.891 -19.058 13.012 1.00 81.12 122 LEU A N 1
ATOM 955 C CA . LEU A 1 122 ? -14.208 -17.698 13.479 1.00 81.12 122 LEU A CA 1
ATOM 956 C C . LEU A 1 122 ? -15.459 -17.123 12.808 1.00 81.12 122 LEU A C 1
ATOM 958 O O . LEU A 1 122 ? -16.249 -16.443 13.451 1.00 81.12 122 LEU A O 1
ATOM 962 N N . LEU A 1 123 ? -15.650 -17.381 11.515 1.00 83.00 123 LEU A N 1
ATOM 963 C CA . LEU A 1 123 ? -16.825 -16.925 10.784 1.00 83.00 123 LEU A CA 1
ATOM 964 C C . LEU A 1 123 ? -18.089 -17.621 11.302 1.00 83.00 123 LEU A C 1
ATOM 966 O O . LEU A 1 123 ? -19.101 -16.952 11.489 1.00 83.00 123 LEU A O 1
ATOM 970 N N . SER A 1 124 ? -18.020 -18.929 11.581 1.00 88.06 124 SER A N 1
ATOM 971 C CA . SER A 1 124 ? -19.115 -19.661 12.230 1.00 88.06 124 SER A CA 1
ATOM 972 C C . SER A 1 124 ? -19.453 -19.059 13.593 1.00 88.06 124 SER A C 1
ATOM 974 O O . SER A 1 124 ? -20.612 -18.754 13.848 1.00 88.06 124 SER A O 1
ATOM 976 N N . GLU A 1 125 ? -18.445 -18.801 14.429 1.00 89.56 125 GLU A N 1
ATOM 977 C CA . GLU A 1 125 ? -18.632 -18.185 15.748 1.00 89.56 125 GLU A CA 1
ATOM 978 C C . GLU A 1 125 ? -19.256 -16.781 15.644 1.00 89.56 125 GLU A C 1
ATOM 980 O O . GLU A 1 125 ? -20.161 -16.439 16.403 1.00 89.56 125 GLU A O 1
ATOM 985 N N . ILE A 1 126 ? -18.839 -15.973 14.662 1.00 89.44 126 ILE A N 1
ATOM 986 C CA . ILE A 1 126 ? -19.462 -14.672 14.381 1.00 89.44 126 ILE A CA 1
ATOM 987 C C . ILE A 1 126 ? -20.943 -14.847 14.025 1.00 89.44 126 ILE A C 1
ATOM 989 O O . ILE A 1 126 ? -21.775 -14.100 14.540 1.00 89.44 126 ILE A O 1
ATOM 993 N N . PHE A 1 127 ? -21.292 -15.812 13.170 1.00 90.56 127 PHE A N 1
ATOM 994 C CA . PHE A 1 127 ? -22.692 -16.079 12.829 1.00 90.56 127 PHE A CA 1
ATOM 995 C C . PHE A 1 127 ? -23.504 -16.544 14.038 1.00 90.56 127 PHE A C 1
ATOM 997 O O . PHE A 1 127 ? -24.637 -16.093 14.203 1.00 90.56 127 PHE A O 1
ATOM 1004 N N . ASP A 1 128 ? -22.931 -17.372 14.908 1.00 94.00 128 ASP A N 1
ATOM 1005 C CA . ASP A 1 128 ? -23.578 -17.793 16.151 1.00 94.00 128 ASP A CA 1
ATOM 1006 C C . ASP A 1 128 ? -23.857 -16.589 17.063 1.00 94.00 128 ASP A C 1
ATOM 1008 O O . ASP A 1 128 ? -24.967 -16.441 17.575 1.00 94.00 128 ASP A O 1
ATOM 1012 N N . LEU A 1 129 ? -22.897 -15.667 17.197 1.00 93.94 129 LEU A N 1
ATOM 1013 C CA . LEU A 1 129 ? -23.062 -14.426 17.960 1.00 93.94 129 LEU A CA 1
ATOM 1014 C C . LEU A 1 129 ? -24.097 -13.473 17.339 1.00 93.94 129 LEU A C 1
ATOM 1016 O O . LEU A 1 129 ? -24.841 -12.821 18.074 1.00 93.94 129 LEU A O 1
ATOM 1020 N N . VAL A 1 130 ? -24.168 -13.386 16.007 1.00 94.06 130 VAL A N 1
ATOM 1021 C CA . VAL A 1 130 ? -25.202 -12.611 15.297 1.00 94.06 130 VAL A CA 1
ATOM 1022 C C . VAL A 1 130 ? -26.584 -13.217 15.546 1.00 94.06 130 VAL A C 1
ATOM 1024 O O . VAL A 1 130 ? -27.505 -12.501 15.932 1.00 94.06 130 VAL A O 1
ATOM 1027 N N . ASN A 1 131 ? -26.728 -14.534 15.390 1.00 94.19 131 ASN A N 1
ATOM 1028 C CA . ASN A 1 131 ? -27.994 -15.240 15.602 1.00 94.19 131 ASN A CA 1
ATOM 1029 C C . ASN A 1 131 ? -28.457 -15.176 17.066 1.00 94.19 131 ASN A C 1
ATOM 1031 O O . ASN A 1 131 ? -29.654 -15.076 17.329 1.00 94.19 131 ASN A O 1
ATOM 1035 N N . ALA A 1 132 ? -27.517 -15.185 18.014 1.00 95.19 132 ALA A N 1
ATOM 1036 C CA . ALA A 1 132 ? -27.784 -14.989 19.438 1.00 95.19 132 ALA A CA 1
ATOM 1037 C C . ALA A 1 132 ? -28.100 -13.525 19.812 1.00 95.19 132 ALA A C 1
ATOM 1039 O O . ALA A 1 132 ? -28.443 -13.247 20.960 1.00 95.19 132 ALA A O 1
ATOM 1040 N N . GLY A 1 133 ? -27.983 -12.579 18.872 1.00 91.50 133 GLY A N 1
ATOM 1041 C CA . GLY A 1 133 ? -28.246 -11.157 19.104 1.00 91.50 133 GLY A CA 1
ATOM 1042 C C . GLY A 1 133 ? -27.137 -10.422 19.864 1.00 91.50 133 GLY A C 1
ATOM 1043 O O . GLY A 1 133 ? -27.352 -9.305 20.329 1.00 91.50 133 GLY A O 1
ATOM 1044 N N . HIS A 1 134 ? -25.946 -11.015 19.994 1.00 90.94 134 HIS A N 1
ATOM 1045 C CA . HIS A 1 134 ? -24.781 -10.372 20.610 1.00 90.94 134 HIS A CA 1
ATOM 1046 C C . HIS A 1 134 ? -24.066 -9.403 19.661 1.00 90.94 134 HIS A C 1
ATOM 1048 O O . HIS A 1 134 ? -23.428 -8.456 20.118 1.00 90.94 134 HIS A O 1
ATOM 1054 N N . ILE A 1 135 ? -24.175 -9.627 18.349 1.00 90.75 135 ILE A N 1
ATOM 1055 C CA . ILE A 1 135 ? -23.654 -8.735 17.310 1.00 90.75 135 ILE A CA 1
ATOM 1056 C C . ILE A 1 135 ? -24.832 -8.181 16.513 1.00 90.75 135 ILE A C 1
ATOM 1058 O O . ILE A 1 135 ? -25.617 -8.934 15.942 1.00 90.75 135 ILE A O 1
ATOM 1062 N N . TYR A 1 136 ? -24.924 -6.858 16.435 1.00 89.25 136 TYR A N 1
ATOM 1063 C CA . TYR A 1 136 ? -25.932 -6.134 15.664 1.00 89.25 136 TYR A CA 1
ATOM 1064 C C . TYR A 1 136 ? -25.268 -5.104 14.736 1.00 89.25 136 TYR A C 1
ATOM 1066 O O . TYR A 1 136 ? -24.094 -4.764 14.927 1.00 89.25 136 TYR A O 1
ATOM 1074 N N . PRO A 1 137 ? -25.977 -4.613 13.701 1.00 88.62 137 PRO A N 1
ATOM 1075 C CA . PRO A 1 137 ? -25.439 -3.601 12.801 1.00 88.62 137 PRO A CA 1
ATOM 1076 C C . PRO A 1 137 ? -24.939 -2.365 13.554 1.00 88.62 137 PRO A C 1
ATOM 1078 O O . PRO A 1 137 ? -25.607 -1.854 14.451 1.00 88.62 137 PRO A O 1
ATOM 1081 N N . VAL A 1 138 ? -23.768 -1.863 13.157 1.00 90.19 138 VAL A N 1
ATOM 1082 C CA . VAL A 1 138 ? -23.191 -0.646 13.739 1.00 90.19 138 VAL A CA 1
ATOM 1083 C C . VAL A 1 138 ? -24.153 0.524 13.549 1.00 90.19 138 VAL A C 1
ATOM 1085 O O . VAL A 1 138 ? -24.582 0.806 12.432 1.00 90.19 138 VAL A O 1
ATOM 1088 N N . HIS A 1 139 ? -24.423 1.242 14.635 1.00 89.19 139 HIS A N 1
ATOM 1089 C CA . HIS A 1 139 ? -25.250 2.442 14.645 1.00 89.19 139 HIS A CA 1
ATOM 1090 C C . HIS A 1 139 ? -24.479 3.610 15.296 1.00 89.19 139 HIS A C 1
ATOM 1092 O O . HIS A 1 139 ? -23.741 3.369 16.256 1.00 89.19 139 HIS A O 1
ATOM 1098 N N . PRO A 1 140 ? -24.620 4.862 14.810 1.00 93.06 140 PRO A N 1
ATOM 1099 C CA . PRO A 1 140 ? -25.404 5.281 13.648 1.00 93.06 140 PRO A CA 1
ATOM 1100 C C . PRO A 1 140 ? -24.723 4.966 12.308 1.00 93.06 140 PRO A C 1
ATOM 1102 O O . PRO A 1 140 ? -23.506 4.787 12.226 1.00 93.06 140 PRO A O 1
ATOM 1105 N N . ILE A 1 141 ? -25.529 4.915 11.245 1.00 93.94 141 ILE A N 1
ATOM 1106 C CA . ILE A 1 141 ? -25.051 4.857 9.862 1.00 93.94 141 ILE A CA 1
ATOM 1107 C C . ILE A 1 141 ? -25.236 6.244 9.251 1.00 93.94 141 ILE A C 1
ATOM 1109 O O . ILE A 1 141 ? -26.358 6.705 9.066 1.00 93.94 141 ILE A O 1
ATOM 1113 N N . THR A 1 142 ? -24.135 6.923 8.941 1.00 93.12 142 THR A N 1
ATOM 1114 C CA . THR A 1 142 ? -24.164 8.158 8.154 1.00 93.12 142 THR A CA 1
ATOM 1115 C C . THR A 1 142 ? -24.083 7.791 6.683 1.00 93.12 142 THR A C 1
ATOM 1117 O O . THR A 1 142 ? -23.049 7.300 6.225 1.00 93.12 142 THR A O 1
ATOM 1120 N N . THR A 1 143 ? -25.155 8.026 5.934 1.00 92.38 143 THR A N 1
ATOM 1121 C CA . THR A 1 143 ? -25.154 7.782 4.494 1.00 92.38 143 THR A CA 1
ATOM 1122 C C . THR A 1 143 ? -24.600 8.981 3.728 1.00 92.38 143 THR A C 1
ATOM 1124 O O . THR A 1 143 ? -24.686 10.138 4.141 1.00 92.38 143 THR A O 1
ATOM 1127 N N . SER A 1 144 ? -23.936 8.701 2.617 1.00 90.75 144 SER A N 1
ATOM 1128 C CA . SER A 1 144 ? -23.453 9.680 1.647 1.00 90.75 144 SER A CA 1
ATOM 1129 C C . SER A 1 144 ? -23.692 9.127 0.251 1.00 90.75 144 SER A C 1
ATOM 1131 O O . SER A 1 144 ? -23.750 7.917 0.059 1.00 90.75 144 SER A O 1
ATOM 1133 N N . VAL A 1 145 ? -23.826 9.997 -0.742 1.00 89.69 145 VAL A N 1
ATOM 1134 C CA . VAL A 1 145 ? -24.134 9.574 -2.114 1.00 89.69 145 VAL A CA 1
ATOM 1135 C C . VAL A 1 145 ? -22.872 9.459 -2.962 1.00 89.69 145 VAL A C 1
ATOM 1137 O O . VAL A 1 145 ? -21.900 10.185 -2.755 1.00 89.69 145 VAL A O 1
ATOM 1140 N N . PHE A 1 146 ? -22.893 8.592 -3.977 1.00 87.88 146 PHE A N 1
ATOM 1141 C CA . PHE A 1 146 ? -21.773 8.443 -4.921 1.00 87.88 146 PHE A CA 1
ATOM 1142 C C . PHE A 1 146 ? -21.360 9.742 -5.637 1.00 87.88 146 PHE A C 1
ATOM 1144 O O . PHE A 1 146 ? -20.206 9.871 -6.038 1.00 87.88 146 PHE A O 1
ATOM 1151 N N . ASN A 1 147 ? -22.264 10.714 -5.785 1.00 84.88 147 ASN A N 1
ATOM 1152 C CA . ASN A 1 147 ? -21.933 12.017 -6.374 1.00 84.88 147 ASN A CA 1
ATOM 1153 C C . ASN A 1 147 ? -21.085 12.908 -5.445 1.00 84.88 147 ASN A C 1
ATOM 1155 O O . ASN A 1 147 ? -20.541 13.905 -5.910 1.00 84.88 147 ASN A O 1
ATOM 1159 N N . ASP A 1 148 ? -20.952 12.559 -4.160 1.00 86.62 148 ASP A N 1
ATOM 1160 C CA . ASP A 1 148 ? -20.289 13.383 -3.141 1.00 86.62 148 ASP A CA 1
ATOM 1161 C C . ASP A 1 148 ? -19.328 12.578 -2.239 1.00 86.62 148 ASP A C 1
ATOM 1163 O O . ASP A 1 148 ? -19.197 12.785 -1.029 1.00 86.62 148 ASP A O 1
ATOM 1167 N N . VAL A 1 149 ? -18.601 11.635 -2.847 1.00 89.56 149 VAL A N 1
ATOM 1168 C CA . VAL A 1 149 ? -17.542 10.866 -2.168 1.00 89.56 149 VAL A CA 1
ATOM 1169 C C . VAL A 1 149 ? -16.491 11.760 -1.479 1.00 89.56 149 VAL A C 1
ATOM 1171 O O . VAL A 1 149 ? -16.092 11.429 -0.357 1.00 89.56 149 VAL A O 1
ATOM 1174 N N . PRO A 1 150 ? -16.024 12.887 -2.063 1.00 90.50 150 PRO A N 1
ATOM 1175 C CA . PRO A 1 150 ? -15.040 13.749 -1.402 1.00 90.50 150 PRO A CA 1
ATOM 1176 C C . PRO A 1 150 ? -15.501 14.297 -0.044 1.00 90.50 150 PRO A C 1
ATOM 1178 O O . PRO A 1 150 ? -14.696 14.368 0.893 1.00 90.50 150 PRO A O 1
ATOM 1181 N N . SER A 1 151 ? -16.783 14.642 0.099 1.00 90.50 151 SER A N 1
ATOM 1182 C CA . SER A 1 151 ? -17.336 15.116 1.372 1.00 90.50 151 SER A CA 1
ATOM 1183 C C . SER A 1 151 ? -17.417 13.995 2.401 1.00 90.50 151 SER A C 1
ATOM 1185 O O . SER A 1 151 ? -17.022 14.203 3.549 1.00 90.50 151 SER A O 1
ATOM 1187 N N . ALA A 1 152 ? -17.806 12.783 1.988 1.00 92.62 152 ALA A N 1
ATOM 1188 C CA . ALA A 1 152 ? -17.788 11.602 2.853 1.00 92.62 152 ALA A CA 1
ATOM 1189 C C . ALA A 1 152 ? -16.373 11.316 3.393 1.00 92.62 152 ALA A C 1
ATOM 1191 O O . ALA A 1 152 ? -16.177 11.150 4.599 1.00 92.62 152 ALA A O 1
ATOM 1192 N N . LEU A 1 153 ? -15.356 11.345 2.524 1.00 93.38 153 LEU A N 1
ATOM 1193 C CA . LEU A 1 153 ? -13.954 11.175 2.926 1.00 93.38 153 LEU A CA 1
ATOM 1194 C C . LEU A 1 153 ? -13.469 12.306 3.845 1.00 93.38 153 LEU A C 1
ATOM 1196 O O . LEU A 1 153 ? -12.735 12.058 4.803 1.00 93.38 153 LEU A O 1
ATOM 1200 N N . THR A 1 154 ? -13.901 13.545 3.600 1.00 94.25 154 THR A N 1
ATOM 1201 C CA . THR A 1 154 ? -13.592 14.691 4.470 1.00 94.25 154 THR A CA 1
ATOM 1202 C C . THR A 1 154 ? -14.233 14.539 5.849 1.00 94.25 154 THR A C 1
ATOM 1204 O O . THR A 1 154 ? -13.583 14.810 6.863 1.00 94.25 154 THR A O 1
ATOM 1207 N N . TYR A 1 155 ? -15.472 14.048 5.911 1.00 93.06 155 TYR A N 1
ATOM 1208 C CA . TYR A 1 155 ? -16.165 13.753 7.160 1.00 93.06 155 TYR A CA 1
ATOM 1209 C C . TYR A 1 155 ? -15.445 12.661 7.962 1.00 93.06 155 TYR A C 1
ATOM 1211 O O . TYR A 1 155 ? -15.159 12.871 9.145 1.00 93.06 155 TYR A O 1
ATOM 1219 N N . ILE A 1 156 ? -15.040 11.562 7.310 1.00 94.00 156 ILE A N 1
ATOM 1220 C CA . ILE A 1 156 ? -14.232 10.493 7.923 1.00 94.00 156 ILE A CA 1
ATOM 1221 C C . ILE A 1 156 ? -12.926 11.067 8.482 1.00 94.00 156 ILE A C 1
ATOM 1223 O O . ILE A 1 156 ? -12.635 10.890 9.667 1.00 94.00 156 ILE A O 1
ATOM 1227 N N . ARG A 1 157 ? -12.182 11.822 7.662 1.00 93.12 157 ARG A N 1
ATOM 1228 C CA . ARG A 1 157 ? -10.893 12.429 8.032 1.00 93.12 157 ARG A CA 1
ATOM 1229 C C . ARG A 1 157 ? -11.002 13.399 9.208 1.00 93.12 157 ARG A C 1
ATOM 1231 O O . ARG A 1 157 ? -10.049 13.531 9.966 1.00 93.12 157 ARG A O 1
ATOM 1238 N N . SER A 1 158 ? -12.150 14.056 9.388 1.00 92.12 158 SER A N 1
ATOM 1239 C CA . SER A 1 158 ? -12.372 14.949 10.533 1.00 92.12 158 SER A CA 1
ATOM 1240 C C . SER A 1 158 ? -12.427 14.217 11.881 1.00 92.12 158 SER A C 1
ATOM 1242 O O . SER A 1 158 ? -12.374 14.863 12.923 1.00 92.12 158 SER A O 1
ATOM 1244 N N . GLY A 1 159 ? -12.583 12.886 11.886 1.00 88.50 159 GLY A N 1
ATOM 1245 C CA . GLY A 1 159 ? -12.674 12.074 13.103 1.00 88.50 159 GLY A CA 1
ATOM 1246 C C . GLY A 1 159 ? -13.954 12.288 13.920 1.00 88.50 159 GLY A C 1
ATOM 1247 O O . GLY A 1 159 ? -14.108 11.673 14.974 1.00 88.50 159 GLY A O 1
ATOM 1248 N N . ARG A 1 160 ? -14.885 13.128 13.447 1.00 88.19 160 ARG A N 1
ATOM 1249 C CA . ARG A 1 160 ? -16.149 13.454 14.134 1.00 88.19 160 ARG A CA 1
ATOM 1250 C C . ARG A 1 160 ? -17.238 12.397 13.972 1.00 88.19 160 ARG A C 1
ATOM 1252 O O . ARG A 1 160 ? -18.212 12.428 14.711 1.00 88.19 160 ARG A O 1
ATOM 1259 N N . HIS A 1 161 ? -17.087 11.484 13.017 1.00 92.69 161 HIS A N 1
ATOM 1260 C CA . HIS A 1 161 ? -18.081 10.447 12.780 1.00 92.69 161 HIS A CA 1
ATOM 1261 C C . HIS A 1 161 ? -18.203 9.493 13.976 1.00 92.69 161 HIS A C 1
ATOM 1263 O O . HIS A 1 161 ? -17.220 9.190 14.666 1.00 92.69 161 HIS A O 1
ATOM 1269 N N . ILE A 1 162 ? -19.433 9.044 14.205 1.00 93.88 162 ILE A N 1
ATOM 1270 C CA . ILE A 1 162 ? -19.797 7.974 15.132 1.00 93.88 162 ILE A CA 1
ATOM 1271 C C . ILE A 1 162 ? -20.411 6.867 14.279 1.00 93.88 162 ILE A C 1
ATOM 1273 O O . ILE A 1 162 ? -21.146 7.157 13.338 1.00 93.88 162 ILE A O 1
ATOM 1277 N N . GLY A 1 163 ? -20.082 5.613 14.576 1.00 92.75 163 GLY A N 1
ATOM 1278 C CA . GLY A 1 163 ? -20.559 4.476 13.797 1.00 92.75 163 GLY A CA 1
ATOM 1279 C C . GLY A 1 163 ? -19.928 4.412 12.404 1.00 92.75 163 GLY A C 1
ATOM 1280 O O . GLY A 1 163 ? -18.711 4.558 12.261 1.00 92.75 163 GLY A O 1
ATOM 1281 N N . LYS A 1 164 ? -20.735 4.140 11.374 1.00 94.88 164 LYS A N 1
ATOM 1282 C CA . LYS A 1 164 ? -20.247 3.818 10.025 1.00 94.88 164 LYS A CA 1
ATOM 1283 C C . LYS A 1 164 ? -20.679 4.867 9.006 1.00 94.88 164 LYS A C 1
ATOM 1285 O O . LYS A 1 164 ? -21.849 5.217 8.928 1.00 94.88 164 LYS A O 1
ATOM 1290 N N . VAL A 1 165 ? -19.741 5.311 8.172 1.00 95.31 165 VAL A N 1
ATOM 1291 C CA . VAL A 1 165 ? -20.056 6.079 6.959 1.00 95.31 165 VAL A CA 1
ATOM 1292 C C . VAL A 1 165 ? -20.256 5.100 5.804 1.00 95.31 165 VAL A C 1
ATOM 1294 O O . VAL A 1 165 ? -19.361 4.299 5.521 1.00 95.31 165 VAL A O 1
ATOM 1297 N N . VAL A 1 166 ? -21.421 5.148 5.160 1.00 94.50 166 VAL A N 1
ATOM 1298 C CA . VAL A 1 166 ? -21.796 4.279 4.034 1.00 94.50 166 VAL A CA 1
ATOM 1299 C C . VAL A 1 166 ? -22.046 5.143 2.807 1.00 94.50 166 VAL A C 1
ATOM 1301 O O . VAL A 1 166 ? -22.794 6.113 2.870 1.00 94.50 166 VAL A O 1
ATOM 1304 N N . ILE A 1 167 ? -21.402 4.800 1.691 1.00 91.88 167 ILE A N 1
ATOM 1305 C CA . ILE A 1 167 ? -21.652 5.451 0.404 1.00 91.88 167 ILE A CA 1
ATOM 1306 C C . ILE A 1 167 ? -22.648 4.590 -0.360 1.00 91.88 167 ILE A C 1
ATOM 1308 O O . ILE A 1 167 ? -22.364 3.427 -0.648 1.00 91.88 167 ILE A O 1
ATOM 1312 N N . GLU A 1 168 ? -23.798 5.161 -0.682 1.00 89.81 168 GLU A N 1
ATOM 1313 C CA . GLU A 1 168 ? -24.888 4.474 -1.359 1.00 89.81 168 GLU A CA 1
ATOM 1314 C C . GLU A 1 168 ? -25.255 5.141 -2.686 1.00 89.81 168 GLU A C 1
ATOM 1316 O O . GLU A 1 168 ? -24.908 6.292 -2.985 1.00 89.81 168 GLU A O 1
ATOM 1321 N N . ARG A 1 169 ? -25.953 4.372 -3.522 1.00 83.81 169 ARG A N 1
ATOM 1322 C CA . ARG A 1 169 ? -26.565 4.883 -4.744 1.00 83.81 169 ARG A CA 1
ATOM 1323 C C . ARG A 1 169 ? -27.871 5.559 -4.371 1.00 83.81 169 ARG A C 1
ATOM 1325 O O . ARG A 1 169 ? -28.718 4.938 -3.743 1.00 83.81 169 ARG A O 1
ATOM 1332 N N . GLU A 1 170 ? -28.033 6.804 -4.805 1.00 79.50 170 GLU A N 1
ATOM 1333 C CA . GLU A 1 170 ? -29.338 7.458 -4.782 1.00 79.50 170 GLU A CA 1
ATOM 1334 C C . GLU A 1 170 ? -30.283 6.626 -5.663 1.00 79.50 170 GLU A C 1
ATOM 1336 O O . GLU A 1 170 ? -29.990 6.386 -6.841 1.00 79.50 170 GLU A O 1
ATOM 1341 N N . SER A 1 171 ? -31.357 6.103 -5.072 1.00 72.75 171 SER A N 1
ATOM 1342 C CA . SER A 1 171 ? -32.323 5.258 -5.772 1.00 72.75 171 SER A CA 1
ATOM 1343 C C . SER A 1 171 ? -32.847 5.960 -7.035 1.00 72.75 171 SER A C 1
ATOM 1345 O O . SER A 1 171 ? -33.071 7.169 -7.049 1.00 72.75 171 SER A O 1
ATOM 1347 N N . ASP A 1 172 ? -32.999 5.191 -8.118 1.00 64.50 172 ASP A N 1
ATOM 1348 C CA . ASP A 1 172 ? -33.557 5.612 -9.417 1.00 64.50 172 ASP A CA 1
ATOM 1349 C C . ASP A 1 172 ? -32.791 6.645 -10.261 1.00 64.50 172 ASP A C 1
ATOM 1351 O O . ASP A 1 172 ? -33.318 7.133 -11.262 1.00 64.50 172 ASP A O 1
ATOM 1355 N N . LYS A 1 173 ? -31.521 6.945 -9.960 1.00 70.06 173 LYS A N 1
ATOM 1356 C CA . LYS A 1 173 ? -30.705 7.806 -10.837 1.00 70.06 173 LYS A CA 1
ATOM 1357 C C . LYS A 1 173 ? -29.441 7.118 -11.324 1.00 70.06 173 LYS A C 1
ATOM 1359 O O . LYS A 1 173 ? -28.744 6.426 -10.577 1.00 70.06 173 LYS A O 1
ATOM 1364 N N . ASP A 1 174 ? -29.126 7.317 -12.600 1.00 76.50 174 ASP A N 1
ATOM 1365 C CA . ASP A 1 174 ? -27.785 7.067 -13.116 1.00 76.50 174 ASP A CA 1
ATOM 1366 C C . ASP A 1 174 ? -26.849 8.146 -12.576 1.00 76.50 174 ASP A C 1
ATOM 1368 O O . ASP A 1 174 ? -26.966 9.335 -12.873 1.00 76.50 174 ASP A O 1
ATOM 1372 N N . VAL A 1 175 ? -25.932 7.713 -11.721 1.00 76.19 175 VAL A N 1
ATOM 1373 C CA . VAL A 1 175 ? -24.958 8.567 -11.051 1.00 76.19 175 VAL A CA 1
ATOM 1374 C C . VAL A 1 175 ? -23.725 8.670 -11.947 1.00 76.19 175 VAL A C 1
ATOM 1376 O O . VAL A 1 175 ? -23.085 7.665 -12.257 1.00 76.19 175 VAL A O 1
ATOM 1379 N N . ARG A 1 176 ? -23.365 9.890 -12.359 1.00 77.31 176 ARG A N 1
ATOM 1380 C CA . ARG A 1 176 ? -22.126 10.149 -13.103 1.00 77.31 176 ARG A CA 1
ATOM 1381 C C . ARG A 1 176 ? -21.000 10.454 -12.125 1.00 77.31 176 ARG A C 1
ATOM 1383 O O . ARG A 1 176 ? -20.916 11.560 -11.607 1.00 77.31 176 ARG A O 1
ATOM 1390 N N . VAL A 1 177 ? -20.110 9.488 -11.921 1.00 76.12 177 VAL A N 1
ATOM 1391 C CA . VAL A 1 177 ? -18.914 9.668 -11.090 1.00 76.12 177 VAL A CA 1
ATOM 1392 C C . VAL A 1 177 ? -17.672 9.908 -11.951 1.00 76.12 177 VAL A C 1
ATOM 1394 O O . VAL A 1 177 ? -17.501 9.241 -12.975 1.00 76.12 177 VAL A O 1
ATOM 1397 N N . PRO A 1 178 ? -16.776 10.833 -11.561 1.00 74.88 178 PRO A N 1
ATOM 1398 C CA . PRO A 1 178 ? -15.481 10.960 -12.210 1.00 74.88 178 PRO A CA 1
ATOM 1399 C C . PRO A 1 178 ? -14.663 9.697 -11.925 1.00 74.88 178 PRO A C 1
ATOM 1401 O O . PRO A 1 178 ? -14.265 9.437 -10.790 1.00 74.88 178 PRO A O 1
ATOM 1404 N N . ILE A 1 179 ? -14.412 8.898 -12.959 1.00 77.06 179 ILE A N 1
ATOM 1405 C CA . ILE A 1 179 ? -13.520 7.745 -12.857 1.00 77.06 179 ILE A CA 1
ATOM 1406 C C . ILE A 1 179 ? -12.097 8.176 -13.193 1.00 77.06 179 ILE A C 1
ATOM 1408 O O . ILE A 1 179 ? -11.857 8.900 -14.160 1.00 77.06 179 ILE A O 1
ATOM 1412 N N . ARG A 1 180 ? -11.127 7.701 -12.411 1.00 79.31 180 ARG A N 1
ATOM 1413 C CA . ARG A 1 180 ? -9.733 7.724 -12.850 1.00 79.31 180 ARG A CA 1
ATOM 1414 C C . ARG A 1 180 ? -9.592 6.618 -13.899 1.00 79.31 180 ARG A C 1
ATOM 1416 O O . ARG A 1 180 ? -9.776 5.457 -13.528 1.00 79.31 180 ARG A O 1
ATOM 1423 N N . PRO A 1 181 ? -9.302 6.933 -15.175 1.00 78.31 181 PRO A N 1
ATOM 1424 C CA . PRO A 1 181 ? -9.121 5.897 -16.177 1.00 78.31 181 PRO A CA 1
ATOM 1425 C C . PRO A 1 181 ? -8.012 4.956 -15.712 1.00 78.31 181 PRO A C 1
ATOM 1427 O O . PRO A 1 181 ? -6.970 5.398 -15.213 1.00 78.31 181 PRO A O 1
ATOM 1430 N N . VAL A 1 182 ? -8.261 3.652 -15.834 1.00 81.62 182 VAL A N 1
ATOM 1431 C CA . VAL A 1 182 ? -7.236 2.645 -15.570 1.00 81.62 182 VAL A CA 1
ATOM 1432 C C . VAL A 1 182 ? -6.093 2.933 -16.531 1.00 81.62 182 VAL A C 1
ATOM 1434 O O . VAL A 1 182 ? -6.292 2.942 -17.744 1.00 81.62 182 VAL A O 1
ATOM 1437 N N . LEU A 1 183 ? -4.904 3.206 -15.991 1.00 79.94 183 LEU A N 1
ATOM 1438 C CA . LEU A 1 183 ? -3.723 3.344 -16.831 1.00 79.94 183 LEU A CA 1
ATOM 1439 C C . LEU A 1 183 ? -3.518 2.003 -17.545 1.00 79.94 183 LEU A C 1
ATOM 1441 O O . LEU A 1 183 ? -3.422 0.981 -16.851 1.00 79.94 183 LEU A O 1
ATOM 1445 N N . PRO A 1 184 ? -3.485 1.974 -18.890 1.00 78.38 184 PRO A N 1
ATOM 1446 C CA . PRO A 1 184 ? -3.269 0.735 -19.613 1.00 78.38 184 PRO A CA 1
ATOM 1447 C C . PRO A 1 184 ? -1.962 0.115 -19.122 1.00 78.38 184 PRO A C 1
ATOM 1449 O O . PRO A 1 184 ? -0.915 0.766 -19.079 1.00 78.38 184 PRO A O 1
ATOM 1452 N N . ARG A 1 185 ? -2.033 -1.143 -18.683 1.00 82.94 185 ARG A N 1
ATOM 1453 C CA . ARG A 1 185 ? -0.831 -1.894 -18.333 1.00 82.94 185 ARG A CA 1
ATOM 1454 C C . ARG A 1 185 ? -0.173 -2.301 -19.641 1.00 82.94 185 ARG A C 1
ATOM 1456 O O . ARG A 1 185 ? -0.800 -2.980 -20.446 1.00 82.94 185 ARG A O 1
ATOM 1463 N N . LEU A 1 186 ? 1.069 -1.871 -19.845 1.00 87.38 186 LEU A N 1
ATOM 1464 C CA . LEU A 1 186 ? 1.867 -2.314 -20.981 1.00 87.38 186 LEU A CA 1
ATOM 1465 C C . LEU A 1 186 ? 1.979 -3.844 -20.930 1.00 87.38 186 LEU A C 1
ATOM 1467 O O . LEU A 1 186 ? 2.478 -4.381 -19.942 1.00 87.38 186 LEU A O 1
ATOM 1471 N N . ALA A 1 187 ? 1.490 -4.514 -21.967 1.00 92.25 187 ALA A N 1
ATOM 1472 C CA . ALA A 1 187 ? 1.640 -5.946 -22.179 1.00 92.25 187 ALA A CA 1
ATOM 1473 C C . ALA A 1 187 ? 2.362 -6.123 -23.514 1.00 92.25 187 ALA A C 1
ATOM 1475 O O . ALA A 1 187 ? 1.834 -5.753 -24.562 1.00 92.25 187 ALA A O 1
ATOM 1476 N N . LEU A 1 188 ? 3.599 -6.599 -23.446 1.00 95.56 188 LEU A N 1
ATOM 1477 C CA . LEU A 1 188 ? 4.452 -6.822 -24.603 1.00 95.56 188 LEU A CA 1
ATOM 1478 C C . LEU A 1 188 ? 4.232 -8.238 -25.132 1.00 95.56 188 LEU A C 1
ATOM 1480 O O . LEU A 1 188 ? 3.985 -9.172 -24.368 1.00 95.56 188 LEU A O 1
ATOM 1484 N N . GLN A 1 189 ? 4.278 -8.365 -26.452 1.00 96.62 189 GLN A N 1
ATOM 1485 C CA . GLN A 1 189 ? 4.084 -9.628 -27.144 1.00 96.62 189 GLN A CA 1
ATOM 1486 C C . GLN A 1 189 ? 5.318 -10.516 -26.914 1.00 96.62 189 GLN A C 1
ATOM 1488 O O . GLN A 1 189 ? 6.448 -10.051 -27.077 1.00 96.62 189 GLN A O 1
ATOM 1493 N N . PRO A 1 190 ? 5.131 -11.776 -26.493 1.00 96.88 190 PRO A N 1
ATOM 1494 C CA . PRO A 1 190 ? 6.241 -12.657 -26.150 1.00 96.88 190 PRO A CA 1
ATOM 1495 C C . PRO A 1 190 ? 6.914 -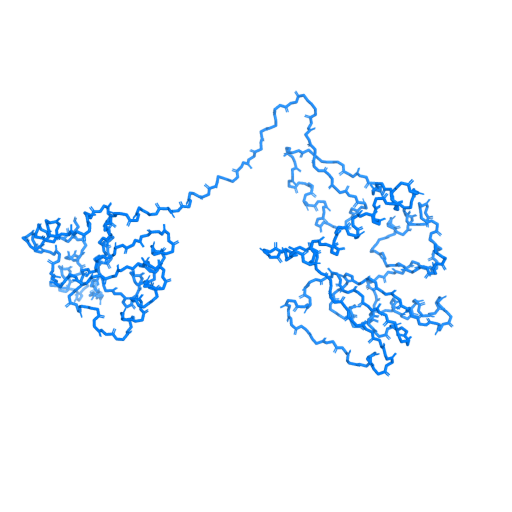13.305 -27.367 1.00 96.88 190 PRO A C 1
ATOM 1497 O O . PRO A 1 190 ? 7.986 -13.876 -27.218 1.00 96.88 190 PRO A O 1
ATOM 1500 N N . ASP A 1 191 ? 6.277 -13.280 -28.533 1.00 97.00 191 ASP A N 1
ATOM 1501 C CA . ASP A 1 191 ? 6.656 -13.974 -29.770 1.00 97.00 191 ASP A CA 1
ATOM 1502 C C . ASP A 1 191 ? 7.336 -13.059 -30.804 1.00 97.00 191 ASP A C 1
ATOM 1504 O O . ASP A 1 191 ? 7.541 -13.452 -31.949 1.00 97.00 191 ASP A O 1
ATOM 1508 N N . VAL A 1 192 ? 7.719 -11.848 -30.392 1.00 98.12 192 VAL A N 1
ATOM 1509 C CA . VAL A 1 192 ? 8.396 -10.839 -31.221 1.00 98.12 192 VAL A CA 1
ATOM 1510 C C . VAL A 1 192 ? 9.662 -10.328 -30.535 1.00 98.12 192 VAL A C 1
ATOM 1512 O O . VAL A 1 192 ? 9.820 -10.454 -29.317 1.00 98.12 192 VAL A O 1
ATOM 1515 N N . SER A 1 193 ? 10.545 -9.707 -31.314 1.00 98.06 193 SER A N 1
ATOM 1516 C CA . SER A 1 193 ? 11.740 -9.031 -30.809 1.00 98.06 193 SER A CA 1
ATOM 1517 C C . SER A 1 193 ? 11.521 -7.535 -30.612 1.00 98.06 193 SER A C 1
ATOM 1519 O O . SER A 1 193 ? 10.805 -6.871 -31.369 1.00 98.06 193 SER A O 1
ATOM 1521 N N . TYR A 1 194 ? 12.201 -6.987 -29.610 1.00 98.25 194 TYR A N 1
ATOM 1522 C CA . TYR A 1 194 ? 12.265 -5.556 -29.343 1.00 98.25 194 TYR A CA 1
ATOM 1523 C C . TYR A 1 194 ? 13.697 -5.050 -29.492 1.00 98.25 194 TYR A C 1
ATOM 1525 O O . TYR A 1 194 ? 14.592 -5.502 -28.782 1.00 98.25 194 TYR A O 1
ATOM 1533 N N . LEU A 1 195 ? 13.914 -4.094 -30.393 1.00 97.56 195 LEU A N 1
ATOM 1534 C CA . LEU A 1 195 ? 15.220 -3.484 -30.617 1.00 97.56 195 LEU A CA 1
ATOM 1535 C C . LEU A 1 195 ? 15.408 -2.280 -29.693 1.00 97.56 195 LEU A C 1
ATOM 1537 O O . LEU A 1 195 ? 14.649 -1.315 -29.761 1.00 97.56 195 LEU A O 1
ATOM 1541 N N . ILE A 1 196 ? 16.448 -2.305 -28.868 1.00 97.19 196 ILE A N 1
ATOM 1542 C CA . ILE A 1 196 ? 16.909 -1.164 -28.081 1.00 97.19 196 ILE A CA 1
ATOM 1543 C C . ILE A 1 196 ? 18.216 -0.676 -28.694 1.00 97.19 196 ILE A C 1
ATOM 1545 O O . ILE A 1 196 ? 19.238 -1.359 -28.658 1.00 97.19 196 ILE A O 1
ATOM 1549 N N . VAL A 1 197 ? 18.188 0.526 -29.251 1.00 94.94 197 VAL A N 1
ATOM 1550 C CA . VAL A 1 197 ? 19.378 1.194 -29.766 1.00 94.94 197 VAL A CA 1
ATOM 1551 C C . VAL A 1 197 ? 19.958 2.045 -28.638 1.00 94.94 197 VAL A C 1
ATOM 1553 O O . VAL A 1 197 ? 19.298 2.947 -28.132 1.00 94.94 197 VAL A O 1
ATOM 1556 N N . GLY A 1 198 ? 21.178 1.745 -28.202 1.00 90.69 198 GLY A N 1
ATOM 1557 C CA . GLY A 1 198 ? 21.813 2.344 -27.026 1.00 90.69 198 GLY A CA 1
ATOM 1558 C C . GLY A 1 198 ? 22.309 1.293 -26.029 1.00 90.69 198 GLY A C 1
ATOM 1559 O O . GLY A 1 198 ? 21.805 0.178 -25.968 1.00 90.69 198 GLY A O 1
ATOM 1560 N N . GLY A 1 199 ? 23.333 1.639 -25.246 1.00 90.62 199 GLY A N 1
ATOM 1561 C CA . GLY A 1 199 ? 23.950 0.705 -24.296 1.00 90.62 199 GLY A CA 1
ATOM 1562 C C . GLY A 1 199 ? 23.102 0.449 -23.045 1.00 90.62 199 GLY A C 1
ATOM 1563 O O . GLY A 1 199 ? 22.313 1.296 -22.629 1.00 90.62 199 GLY A O 1
ATOM 1564 N N . LEU A 1 200 ? 23.327 -0.690 -22.384 1.00 94.88 200 LEU A N 1
ATOM 1565 C CA . LEU A 1 200 ? 22.572 -1.111 -21.192 1.00 94.88 200 LEU A CA 1
ATOM 1566 C C . LEU A 1 200 ? 23.028 -0.457 -19.879 1.00 94.88 200 LEU A C 1
ATOM 1568 O O . LEU A 1 200 ? 22.362 -0.600 -18.862 1.00 94.88 200 LEU A O 1
ATOM 1572 N N . LYS A 1 201 ? 24.115 0.319 -19.885 1.00 91.31 201 LYS A N 1
ATOM 1573 C CA . LYS A 1 201 ? 24.711 0.940 -18.683 1.00 91.31 201 LYS A CA 1
ATOM 1574 C C . LYS A 1 201 ? 23.855 2.025 -18.009 1.00 91.31 201 LYS A C 1
ATOM 1576 O O . LYS A 1 201 ? 24.271 2.593 -17.005 1.00 91.31 201 LYS A O 1
ATOM 1581 N N . GLY A 1 202 ? 22.706 2.377 -18.582 1.00 89.19 202 GLY A N 1
ATOM 1582 C CA . GLY A 1 202 ? 21.876 3.492 -18.125 1.00 89.19 202 GLY A CA 1
ATOM 1583 C C . GLY A 1 202 ? 20.383 3.227 -18.285 1.00 89.19 202 GLY A C 1
ATOM 1584 O O . GLY A 1 202 ? 19.895 2.136 -17.997 1.00 89.19 202 GLY A O 1
ATOM 1585 N N . LEU A 1 203 ? 19.644 4.234 -18.759 1.00 93.06 203 LEU A N 1
ATOM 1586 C CA . LEU A 1 203 ? 18.179 4.191 -18.865 1.00 93.06 203 LEU A CA 1
ATOM 1587 C C . LEU A 1 203 ? 17.672 2.990 -19.677 1.00 93.06 203 LEU A C 1
ATOM 1589 O O . LEU A 1 203 ? 16.716 2.333 -19.270 1.00 93.06 203 LEU A O 1
ATOM 1593 N N . CYS A 1 204 ? 18.342 2.683 -20.787 1.00 95.38 204 CYS A N 1
ATOM 1594 C CA . CYS A 1 204 ? 18.008 1.560 -21.658 1.00 95.38 204 CYS A CA 1
ATOM 1595 C C . CYS A 1 204 ? 18.093 0.207 -20.935 1.00 95.38 204 CYS A C 1
ATOM 1597 O O . CYS A 1 204 ? 17.293 -0.677 -21.221 1.00 95.38 204 CYS A O 1
ATOM 1599 N N . GLY A 1 205 ? 19.000 0.052 -19.962 1.00 96.19 205 GLY A N 1
ATOM 1600 C CA . GLY A 1 205 ? 19.107 -1.178 -19.180 1.00 96.19 205 GLY A CA 1
ATOM 1601 C C . GLY A 1 205 ? 17.924 -1.389 -18.241 1.00 96.19 205 GLY A C 1
ATOM 1602 O O . GLY A 1 205 ? 17.303 -2.449 -18.243 1.00 96.19 205 GLY A O 1
ATOM 1603 N N . ASN A 1 206 ? 17.535 -0.346 -17.505 1.00 96.88 206 ASN A N 1
ATOM 1604 C CA . ASN A 1 206 ? 16.332 -0.392 -16.668 1.00 96.88 206 ASN A CA 1
ATOM 1605 C C . ASN A 1 206 ? 15.062 -0.595 -17.503 1.00 96.88 206 ASN A C 1
ATOM 1607 O O . ASN A 1 206 ? 14.152 -1.313 -17.089 1.00 96.88 206 ASN A O 1
ATOM 1611 N N . LEU A 1 207 ? 15.008 0.013 -18.692 1.00 97.12 207 LEU A N 1
ATOM 1612 C CA . LEU A 1 207 ? 13.911 -0.200 -19.625 1.00 97.12 207 LEU A CA 1
ATOM 1613 C C . LEU A 1 207 ? 13.858 -1.653 -20.108 1.00 97.12 207 LEU A C 1
ATOM 1615 O O . LEU A 1 207 ? 12.771 -2.215 -20.128 1.00 97.12 207 LEU A O 1
ATOM 1619 N N . ALA A 1 208 ? 14.994 -2.280 -20.426 1.00 97.62 208 ALA A N 1
ATOM 1620 C CA . ALA A 1 208 ? 15.039 -3.686 -20.828 1.00 97.62 208 ALA A CA 1
ATOM 1621 C C . ALA A 1 208 ? 14.467 -4.614 -19.739 1.00 97.62 208 ALA A C 1
ATOM 1623 O O . ALA A 1 208 ? 13.603 -5.442 -20.026 1.00 97.62 208 ALA A O 1
ATOM 1624 N N . ILE A 1 209 ? 14.853 -4.405 -18.473 1.00 97.62 209 ILE A N 1
ATOM 1625 C CA . ILE A 1 209 ? 14.299 -5.153 -17.329 1.00 97.62 209 ILE A CA 1
ATOM 1626 C C . ILE A 1 209 ? 12.788 -4.934 -17.230 1.00 97.62 209 ILE A C 1
ATOM 1628 O O . ILE A 1 209 ? 12.019 -5.888 -17.097 1.00 97.62 209 ILE A O 1
ATOM 1632 N N . TYR A 1 210 ? 12.345 -3.679 -17.330 1.00 96.75 210 TYR A N 1
ATOM 1633 C CA . TYR A 1 210 ? 10.926 -3.343 -17.296 1.00 96.75 210 TYR A CA 1
ATOM 1634 C C . TYR A 1 210 ? 10.152 -3.995 -18.450 1.00 96.75 210 TYR A C 1
ATOM 1636 O O . TYR A 1 210 ? 9.051 -4.495 -18.242 1.00 96.75 210 TYR A O 1
ATOM 1644 N N . MET A 1 211 ? 10.720 -4.047 -19.655 1.00 97.06 211 MET A N 1
ATOM 1645 C CA . MET A 1 211 ? 10.120 -4.725 -20.804 1.00 97.06 211 MET A CA 1
ATOM 1646 C C . MET A 1 211 ? 9.989 -6.232 -20.557 1.00 97.06 211 MET A C 1
ATOM 1648 O O . MET A 1 211 ? 8.915 -6.783 -20.802 1.00 97.06 211 MET A O 1
ATOM 1652 N N . GLY A 1 212 ? 11.004 -6.876 -19.970 1.00 96.81 212 GLY A N 1
ATOM 1653 C CA . GLY A 1 212 ? 10.918 -8.273 -19.526 1.00 96.81 212 GLY A CA 1
ATOM 1654 C C . GLY A 1 212 ? 9.773 -8.502 -18.532 1.00 96.81 212 GLY A C 1
ATOM 1655 O O . GLY A 1 212 ? 8.936 -9.381 -18.722 1.00 96.81 212 GLY A O 1
ATOM 1656 N N . GLN A 1 213 ? 9.629 -7.625 -17.532 1.00 96.06 213 GLN A N 1
ATOM 1657 C CA . GLN A 1 213 ? 8.506 -7.662 -16.577 1.00 96.06 213 GLN A CA 1
ATOM 1658 C C . GLN A 1 213 ? 7.129 -7.467 -17.231 1.00 96.06 213 GLN A C 1
ATOM 1660 O O . GLN A 1 213 ? 6.107 -7.851 -16.656 1.00 96.06 213 GLN A O 1
ATOM 1665 N N . ARG A 1 214 ? 7.079 -6.829 -18.405 1.00 96.06 214 ARG A N 1
ATOM 1666 C CA . ARG A 1 214 ? 5.853 -6.603 -19.183 1.00 96.06 214 ARG A CA 1
ATOM 1667 C C . ARG A 1 214 ? 5.604 -7.656 -20.260 1.00 96.06 214 ARG A C 1
ATOM 1669 O O . ARG A 1 214 ? 4.610 -7.526 -20.969 1.00 96.06 214 ARG A O 1
ATOM 1676 N N . GLY A 1 215 ? 6.430 -8.699 -20.346 1.00 96.12 215 GLY A N 1
ATOM 1677 C CA . GLY A 1 215 ? 6.200 -9.861 -21.208 1.00 96.12 215 GLY A CA 1
ATOM 1678 C C . GLY A 1 215 ? 7.082 -9.943 -22.453 1.00 96.12 215 GLY A C 1
ATOM 1679 O O . GLY A 1 215 ? 6.931 -10.900 -23.211 1.00 96.12 215 GLY A O 1
ATOM 1680 N N . ALA A 1 216 ? 8.010 -9.001 -22.664 1.00 97.75 216 ALA A N 1
ATOM 1681 C CA . ALA A 1 216 ? 9.006 -9.154 -23.721 1.00 97.75 216 ALA A CA 1
ATOM 1682 C C . ALA A 1 216 ? 9.891 -10.366 -23.414 1.00 97.75 216 ALA A C 1
ATOM 1684 O O . ALA A 1 216 ? 10.411 -10.482 -22.305 1.00 97.75 216 ALA A O 1
ATOM 1685 N N . LYS A 1 217 ? 10.068 -11.254 -24.397 1.00 98.00 217 LYS A N 1
ATOM 1686 C CA . LYS A 1 217 ? 10.963 -12.415 -24.272 1.00 98.00 217 LYS A CA 1
ATOM 1687 C C . LYS A 1 217 ? 12.240 -12.294 -25.092 1.00 98.00 217 LYS A C 1
ATOM 1689 O O . LYS A 1 217 ? 13.206 -12.988 -24.791 1.00 98.00 217 LYS A O 1
ATOM 1694 N N . HIS A 1 218 ? 12.256 -11.415 -26.091 1.00 98.25 218 HIS A N 1
ATOM 1695 C CA . HIS A 1 218 ? 13.381 -11.237 -27.000 1.00 98.25 218 HIS A CA 1
ATOM 1696 C C . HIS A 1 218 ? 13.715 -9.748 -27.103 1.00 98.25 218 HIS A C 1
ATOM 1698 O O . HIS A 1 218 ? 12.914 -8.946 -27.586 1.00 98.25 218 HIS A O 1
ATOM 1704 N N . ILE A 1 219 ? 14.894 -9.367 -26.617 1.00 98.31 219 ILE A N 1
ATOM 1705 C CA . ILE A 1 219 ? 15.428 -8.009 -26.725 1.00 98.31 219 ILE A CA 1
ATOM 1706 C C . ILE A 1 219 ? 16.731 -8.063 -27.516 1.00 98.31 219 ILE A C 1
ATOM 1708 O O . ILE A 1 219 ? 17.642 -8.815 -27.182 1.00 98.31 219 ILE A O 1
ATOM 1712 N N . ILE A 1 220 ? 16.832 -7.229 -28.544 1.00 97.75 220 ILE A N 1
ATOM 1713 C CA . ILE A 1 220 ? 18.054 -7.021 -29.317 1.00 97.75 220 ILE A CA 1
ATOM 1714 C C . ILE A 1 220 ? 18.633 -5.674 -28.900 1.00 97.75 220 ILE A C 1
ATOM 1716 O O . ILE A 1 220 ? 17.925 -4.670 -28.897 1.00 97.75 220 ILE A O 1
ATOM 1720 N N . VAL A 1 221 ? 19.910 -5.634 -28.538 1.00 96.81 221 VAL A N 1
ATOM 1721 C CA . VAL A 1 221 ? 20.592 -4.414 -28.102 1.00 96.81 221 VAL A CA 1
ATOM 1722 C C . VAL A 1 221 ? 21.621 -4.021 -29.142 1.00 96.81 221 VAL A C 1
ATOM 1724 O O . VAL A 1 221 ? 22.622 -4.711 -29.321 1.00 96.81 221 VAL A O 1
ATOM 1727 N N . CYS A 1 222 ? 21.398 -2.880 -29.786 1.00 94.62 222 CYS A N 1
ATOM 1728 C CA . CYS A 1 222 ? 22.339 -2.302 -30.731 1.00 94.62 222 CYS A CA 1
ATOM 1729 C C . CYS A 1 222 ? 23.182 -1.232 -30.040 1.00 94.62 222 CYS A C 1
ATOM 1731 O O . CYS A 1 222 ? 22.680 -0.163 -29.676 1.00 94.62 222 CYS A O 1
ATOM 1733 N N . SER A 1 223 ? 24.475 -1.491 -29.852 1.00 89.88 223 SER A N 1
ATOM 1734 C CA . SER A 1 223 ? 25.385 -0.501 -29.273 1.00 89.88 223 SER A CA 1
ATOM 1735 C C . SER A 1 223 ? 26.815 -0.666 -29.779 1.00 89.88 223 SER A C 1
ATOM 1737 O O . SER A 1 223 ? 27.292 -1.777 -29.971 1.00 89.88 223 SER A O 1
ATOM 1739 N N . ARG A 1 224 ? 27.534 0.454 -29.925 1.00 84.50 224 ARG A N 1
ATOM 1740 C CA . ARG A 1 224 ? 28.934 0.467 -30.394 1.00 84.50 224 ARG A CA 1
ATOM 1741 C C . ARG A 1 224 ? 29.921 -0.166 -29.410 1.00 84.50 224 ARG A C 1
ATOM 1743 O O . ARG A 1 224 ? 31.001 -0.576 -29.805 1.00 84.50 224 ARG A O 1
ATOM 1750 N N . SER A 1 225 ? 29.588 -0.166 -28.120 1.00 85.81 225 SER A N 1
ATOM 1751 C CA . SER A 1 225 ? 30.462 -0.671 -27.050 1.00 85.81 225 SER A CA 1
ATOM 1752 C C . SER A 1 225 ? 30.160 -2.117 -26.651 1.00 85.81 225 SER A C 1
ATOM 1754 O O . SER A 1 225 ? 30.851 -2.643 -25.781 1.00 85.81 225 SER A O 1
ATOM 1756 N N . GLY A 1 226 ? 29.130 -2.719 -27.248 1.00 89.31 226 GLY A N 1
ATOM 1757 C CA . GLY A 1 226 ? 28.630 -4.042 -26.897 1.00 89.31 226 GLY A CA 1
ATOM 1758 C C . GLY A 1 226 ? 28.060 -4.146 -25.482 1.00 89.31 226 GLY A C 1
ATOM 1759 O O . GLY A 1 226 ? 27.866 -3.140 -24.791 1.00 89.31 226 GLY A O 1
ATOM 1760 N N . ILE A 1 227 ? 27.778 -5.381 -25.057 1.00 94.62 227 ILE A N 1
ATOM 1761 C CA . ILE A 1 227 ? 27.204 -5.680 -23.730 1.00 94.62 227 ILE A CA 1
ATOM 1762 C C . ILE A 1 227 ? 28.137 -6.506 -22.835 1.00 94.62 227 ILE A C 1
ATOM 1764 O O . ILE A 1 227 ? 27.703 -7.007 -21.803 1.00 94.62 227 ILE A O 1
ATOM 1768 N N . ALA A 1 228 ? 29.410 -6.667 -23.206 1.00 94.19 228 ALA A N 1
ATOM 1769 C CA . ALA A 1 228 ? 30.359 -7.540 -22.505 1.00 94.19 228 ALA A CA 1
ATOM 1770 C C . ALA A 1 228 ? 30.833 -7.017 -21.133 1.00 94.19 228 ALA A C 1
ATOM 1772 O O . ALA A 1 228 ? 31.433 -7.765 -20.363 1.00 94.19 228 ALA A O 1
ATOM 1773 N N . ASP A 1 229 ? 30.603 -5.742 -20.815 1.00 94.81 229 ASP A N 1
ATOM 1774 C CA . ASP A 1 229 ? 30.995 -5.171 -19.527 1.00 94.81 229 ASP A CA 1
ATOM 1775 C C . ASP A 1 229 ? 30.093 -5.630 -18.368 1.00 94.81 229 ASP A C 1
ATOM 1777 O O . ASP A 1 229 ? 28.925 -5.966 -18.557 1.00 94.81 229 ASP A O 1
ATOM 1781 N N . GLU A 1 230 ? 30.625 -5.572 -17.146 1.00 96.38 230 GLU A N 1
ATOM 1782 C CA . GLU A 1 230 ? 29.945 -6.038 -15.931 1.00 96.38 230 GLU A CA 1
ATOM 1783 C C . GLU A 1 230 ? 28.577 -5.374 -15.700 1.00 96.38 230 GLU A C 1
ATOM 1785 O O . GLU A 1 230 ? 27.611 -6.049 -15.334 1.00 96.38 230 GLU A O 1
ATOM 1790 N N . ALA A 1 231 ? 28.459 -4.066 -15.956 1.00 95.38 231 ALA A N 1
ATOM 1791 C CA . ALA A 1 231 ? 27.205 -3.349 -15.749 1.00 95.38 231 ALA A CA 1
ATOM 1792 C C . ALA A 1 231 ? 26.128 -3.825 -16.735 1.00 95.38 231 ALA A C 1
ATOM 1794 O O . ALA A 1 231 ? 25.000 -4.100 -16.328 1.00 95.38 231 ALA A O 1
ATOM 1795 N N . SER A 1 232 ? 26.480 -3.988 -18.012 1.00 96.44 232 SER A N 1
ATOM 1796 C CA . SER A 1 232 ? 25.576 -4.541 -19.025 1.00 96.44 232 SER A CA 1
ATOM 1797 C C . SER A 1 232 ? 25.204 -6.000 -18.732 1.00 96.44 232 SER A C 1
ATOM 1799 O O . SER A 1 232 ? 24.030 -6.355 -18.825 1.00 96.44 232 SER A O 1
ATOM 1801 N N . GLN A 1 233 ? 26.155 -6.836 -18.303 1.00 97.44 233 GLN A N 1
ATOM 1802 C CA . GLN A 1 233 ? 25.896 -8.241 -17.954 1.00 97.44 233 GLN A CA 1
ATOM 1803 C C . GLN A 1 233 ? 24.960 -8.396 -16.746 1.00 97.44 233 GLN A C 1
ATOM 1805 O O . GLN A 1 233 ? 24.095 -9.273 -16.746 1.00 97.44 233 GLN A O 1
ATOM 1810 N N . SER A 1 234 ? 25.053 -7.509 -15.751 1.00 97.38 234 SER A N 1
ATOM 1811 C CA . SER A 1 234 ? 24.101 -7.470 -14.632 1.00 97.38 234 SER A CA 1
ATOM 1812 C C . SER A 1 234 ? 22.664 -7.220 -15.112 1.00 97.38 234 SER A C 1
ATOM 1814 O O . SER A 1 234 ? 21.724 -7.893 -14.682 1.00 97.38 234 SER A O 1
ATOM 1816 N N . ILE A 1 235 ? 22.472 -6.309 -16.072 1.00 97.94 235 ILE A N 1
ATOM 1817 C CA . ILE A 1 235 ? 21.157 -6.060 -16.682 1.00 97.94 235 ILE A CA 1
ATOM 1818 C C . ILE A 1 235 ? 20.660 -7.283 -17.461 1.00 97.94 235 ILE A C 1
ATOM 1820 O O . ILE A 1 235 ? 19.492 -7.653 -17.330 1.00 97.94 235 ILE A O 1
ATOM 1824 N N . VAL A 1 236 ? 21.534 -7.934 -18.233 1.00 97.81 236 VAL A N 1
ATOM 1825 C CA . VAL A 1 236 ? 21.196 -9.162 -18.971 1.00 97.81 236 VAL A CA 1
ATOM 1826 C C . VAL A 1 236 ? 20.717 -10.253 -18.013 1.00 97.81 236 VAL A C 1
ATOM 1828 O O . VAL A 1 236 ? 19.662 -10.841 -18.246 1.00 97.81 236 VAL A O 1
ATOM 1831 N N . ALA A 1 237 ? 21.414 -10.473 -16.894 1.00 97.75 237 ALA A N 1
ATOM 1832 C CA . ALA A 1 237 ? 21.011 -11.450 -15.883 1.00 97.75 237 ALA A CA 1
ATOM 1833 C C . ALA A 1 237 ? 19.619 -11.148 -15.293 1.00 97.75 237 ALA A C 1
ATOM 1835 O O . ALA A 1 237 ? 18.802 -12.057 -15.135 1.00 97.75 237 ALA A O 1
ATOM 1836 N N . ASN A 1 238 ? 19.309 -9.873 -15.031 1.00 97.31 238 ASN A N 1
ATOM 1837 C CA . ASN A 1 238 ? 17.979 -9.455 -14.574 1.00 97.31 238 ASN A CA 1
ATOM 1838 C C . ASN A 1 238 ? 16.889 -9.699 -15.633 1.00 97.31 238 ASN A C 1
ATOM 1840 O O . ASN A 1 238 ? 15.780 -10.103 -15.292 1.00 97.31 238 ASN A O 1
ATOM 1844 N N . CYS A 1 239 ? 17.190 -9.492 -16.918 1.00 97.75 239 CYS A N 1
ATOM 1845 C CA . CYS A 1 239 ? 16.256 -9.806 -18.002 1.00 97.75 239 CYS A CA 1
ATOM 1846 C C . CYS A 1 239 ? 15.997 -11.319 -18.088 1.00 97.75 239 CYS A C 1
ATOM 1848 O O . CYS A 1 239 ? 14.844 -11.746 -18.165 1.00 97.75 239 CYS A O 1
ATOM 1850 N N . VAL A 1 240 ? 17.047 -12.139 -17.975 1.00 97.44 240 VAL A N 1
ATOM 1851 C CA . VAL A 1 240 ? 16.941 -13.608 -17.988 1.00 97.44 240 VAL A CA 1
ATOM 1852 C C . VAL A 1 240 ? 16.105 -14.124 -16.815 1.00 97.44 240 VAL A C 1
ATOM 1854 O O . VAL A 1 240 ? 15.301 -15.037 -17.000 1.00 97.44 240 VAL A O 1
ATOM 1857 N N . ALA A 1 241 ? 16.200 -13.502 -15.634 1.00 97.19 241 ALA A N 1
ATOM 1858 C CA . ALA A 1 241 ? 15.337 -13.817 -14.490 1.00 97.19 241 ALA A CA 1
ATOM 1859 C C . ALA A 1 241 ? 13.835 -13.589 -14.776 1.00 97.19 241 ALA A C 1
ATOM 1861 O O . ALA A 1 241 ? 12.980 -14.190 -14.127 1.00 97.19 241 ALA A O 1
ATOM 1862 N N . HIS A 1 242 ? 13.508 -12.765 -15.775 1.00 96.12 242 HIS A N 1
ATOM 1863 C CA . HIS A 1 242 ? 12.155 -12.549 -16.291 1.00 96.12 242 HIS A CA 1
ATOM 1864 C C . HIS A 1 242 ? 11.852 -13.353 -17.569 1.00 96.12 242 HIS A C 1
ATOM 1866 O O . HIS A 1 242 ? 10.881 -13.055 -18.261 1.00 96.12 242 HIS A O 1
ATOM 1872 N N . VAL A 1 243 ? 12.647 -14.385 -17.882 1.00 97.44 243 VAL A N 1
ATOM 1873 C CA . VAL A 1 243 ? 12.513 -15.212 -19.100 1.00 97.44 243 VAL A CA 1
ATOM 1874 C C . VAL A 1 243 ? 12.646 -14.366 -20.379 1.00 97.44 243 VAL A C 1
ATOM 1876 O O . VAL A 1 243 ? 12.055 -14.670 -21.414 1.00 97.44 243 VAL A O 1
ATOM 1879 N N . CYS A 1 244 ? 13.432 -13.287 -20.305 1.00 98.00 244 CYS A N 1
ATOM 1880 C CA . CYS A 1 244 ? 13.742 -12.414 -21.428 1.00 98.00 244 CYS A CA 1
ATOM 1881 C C . CYS A 1 244 ? 15.197 -12.601 -21.863 1.00 98.00 244 CYS A C 1
ATOM 1883 O O . CYS A 1 244 ? 16.131 -12.268 -21.132 1.00 98.00 244 CYS A O 1
ATOM 1885 N N . GLN A 1 245 ? 15.389 -13.110 -23.076 1.00 97.69 245 GLN A N 1
ATOM 1886 C CA . GLN A 1 245 ? 16.688 -13.219 -23.722 1.00 97.69 245 GLN A CA 1
ATOM 1887 C C . GLN A 1 245 ? 17.126 -11.856 -24.263 1.00 97.69 245 GLN A C 1
ATOM 1889 O O . GLN A 1 245 ? 16.328 -11.122 -24.848 1.00 97.69 245 GLN A O 1
ATOM 1894 N N . VAL A 1 246 ? 18.410 -11.540 -24.090 1.00 97.50 246 VAL A N 1
ATOM 1895 C CA . VAL A 1 246 ? 19.037 -10.334 -24.634 1.00 97.50 246 VAL A CA 1
ATOM 1896 C C . VAL A 1 246 ? 20.138 -10.747 -25.606 1.00 97.50 246 VAL A C 1
ATOM 1898 O O . VAL A 1 246 ? 21.010 -11.532 -25.239 1.00 97.50 246 VAL A O 1
ATOM 1901 N N . VAL A 1 247 ? 20.093 -10.231 -26.833 1.00 95.62 247 VAL A N 1
ATOM 1902 C CA . VAL A 1 247 ? 21.078 -10.498 -27.891 1.00 95.62 247 VAL A CA 1
ATOM 1903 C C . VAL A 1 247 ? 21.764 -9.196 -28.284 1.00 95.62 247 VAL A C 1
ATOM 1905 O O . VAL A 1 247 ? 21.116 -8.163 -28.432 1.00 95.62 247 VAL A O 1
ATOM 1908 N N . GLU A 1 248 ? 23.083 -9.235 -28.443 1.00 95.19 248 GLU A N 1
ATOM 1909 C CA . GLU A 1 248 ? 23.857 -8.096 -28.932 1.00 95.19 248 GLU A CA 1
ATOM 1910 C C . GLU A 1 248 ? 23.804 -8.017 -30.462 1.00 95.19 248 GLU A C 1
ATOM 1912 O O . GLU A 1 248 ? 24.061 -9.003 -31.147 1.00 95.19 248 GLU A O 1
ATOM 1917 N N . ALA A 1 249 ? 23.536 -6.823 -30.988 1.00 93.44 249 ALA A N 1
ATOM 1918 C CA . ALA A 1 249 ? 23.744 -6.463 -32.384 1.00 93.44 249 ALA A CA 1
ATOM 1919 C C . ALA A 1 249 ? 24.853 -5.401 -32.459 1.00 93.44 249 ALA A C 1
ATOM 1921 O O . ALA A 1 249 ? 24.619 -4.211 -32.239 1.00 93.44 249 ALA A O 1
ATOM 1922 N N . GLY A 1 250 ? 26.086 -5.834 -32.720 1.00 86.75 250 GLY A N 1
ATOM 1923 C CA . GLY A 1 250 ? 27.236 -4.938 -32.830 1.00 86.75 250 GLY A CA 1
ATOM 1924 C C . GLY A 1 250 ? 27.249 -4.207 -34.173 1.00 86.75 250 GLY A C 1
ATOM 1925 O O . GLY A 1 250 ? 27.523 -4.821 -35.198 1.00 86.75 250 GLY A O 1
ATOM 1926 N N . GLY A 1 251 ? 26.983 -2.900 -34.170 1.00 84.69 251 GLY A N 1
ATOM 1927 C CA . GLY A 1 251 ? 27.062 -2.056 -35.365 1.00 84.69 251 GLY A CA 1
ATOM 1928 C C . GLY A 1 251 ? 26.625 -0.613 -35.119 1.00 84.69 251 GLY A C 1
ATOM 1929 O O . GLY A 1 251 ? 26.274 -0.235 -33.994 1.00 84.69 251 GLY A O 1
ATOM 1930 N N . ASP A 1 252 ? 26.681 0.206 -36.171 1.00 85.31 252 ASP A N 1
ATOM 1931 C CA . ASP A 1 252 ? 26.190 1.584 -36.156 1.00 85.31 252 ASP A CA 1
ATOM 1932 C C . ASP A 1 252 ? 24.845 1.667 -36.884 1.00 85.31 252 ASP A C 1
ATOM 1934 O O . ASP A 1 252 ? 24.740 1.412 -38.080 1.00 85.31 252 ASP A O 1
ATOM 1938 N N . ILE A 1 253 ? 23.801 2.061 -36.157 1.00 88.56 253 ILE A N 1
ATOM 1939 C CA . ILE A 1 253 ? 22.456 2.229 -36.716 1.00 88.56 253 ILE A CA 1
ATOM 1940 C C . ILE A 1 253 ? 22.384 3.390 -37.733 1.00 88.56 253 ILE A C 1
ATOM 1942 O O . ILE A 1 253 ? 21.390 3.535 -38.434 1.00 88.56 253 ILE A O 1
ATOM 1946 N N . GLY A 1 254 ? 23.410 4.247 -37.801 1.00 86.81 254 GLY A N 1
ATOM 1947 C CA . GLY A 1 254 ? 23.545 5.257 -38.849 1.00 86.81 254 GLY A CA 1
ATOM 1948 C C . GLY A 1 254 ? 23.887 4.678 -40.226 1.00 86.81 254 GLY A C 1
ATOM 1949 O O . GLY A 1 254 ? 23.774 5.400 -41.214 1.00 86.81 254 GLY A O 1
ATOM 1950 N N . GLU A 1 255 ? 24.281 3.403 -40.319 1.00 90.31 255 GLU A N 1
ATOM 1951 C CA . GLU A 1 255 ? 24.589 2.729 -41.583 1.00 90.31 255 GLU A CA 1
ATOM 1952 C C . GLU A 1 255 ? 23.352 1.996 -42.135 1.00 90.31 255 GLU A C 1
ATOM 1954 O O . GLU A 1 255 ? 22.939 0.973 -41.582 1.00 90.31 255 GLU A O 1
ATOM 1959 N N . PRO A 1 256 ? 22.749 2.451 -43.254 1.00 92.00 256 PRO A N 1
ATOM 1960 C CA . PRO A 1 256 ? 21.490 1.882 -43.742 1.00 92.00 256 PRO A CA 1
ATOM 1961 C C . PRO A 1 256 ? 21.564 0.392 -44.085 1.00 92.00 256 PRO A C 1
ATOM 1963 O O . PRO A 1 256 ? 20.578 -0.323 -43.915 1.00 92.00 256 PRO A O 1
ATOM 1966 N N . ASP A 1 257 ? 22.712 -0.083 -44.569 1.00 94.31 257 ASP A N 1
ATOM 1967 C CA . ASP A 1 257 ? 22.900 -1.493 -44.916 1.00 94.31 257 ASP A CA 1
ATOM 1968 C C . ASP A 1 257 ? 22.935 -2.384 -43.671 1.00 94.31 257 ASP A C 1
ATOM 1970 O O . ASP A 1 257 ? 22.287 -3.430 -43.663 1.00 94.31 257 ASP A O 1
ATOM 1974 N N . PHE A 1 258 ? 23.569 -1.924 -42.587 1.00 93.12 258 PHE A N 1
ATOM 1975 C CA . PHE A 1 258 ? 23.531 -2.604 -41.292 1.00 93.12 258 PHE A CA 1
ATOM 1976 C C . PHE A 1 258 ? 22.101 -2.688 -40.747 1.00 93.12 258 PHE A C 1
ATOM 1978 O O . PHE A 1 258 ? 21.667 -3.755 -40.318 1.00 93.12 258 PHE A O 1
ATOM 1985 N N . VAL A 1 259 ? 21.328 -1.595 -40.814 1.00 93.44 259 VAL A N 1
ATOM 1986 C CA . VAL A 1 259 ? 19.927 -1.600 -40.358 1.00 93.44 259 VAL A CA 1
ATOM 1987 C C . VAL A 1 259 ? 19.088 -2.586 -41.173 1.00 93.44 259 VAL A C 1
ATOM 1989 O O . VAL A 1 259 ? 18.337 -3.372 -40.599 1.00 93.44 259 VAL A O 1
ATOM 1992 N N . ARG A 1 260 ? 19.223 -2.588 -42.506 1.00 95.19 260 ARG A N 1
ATOM 1993 C CA . ARG A 1 260 ? 18.506 -3.543 -43.371 1.00 95.19 260 ARG A CA 1
ATOM 1994 C C . ARG A 1 260 ? 18.852 -4.983 -43.015 1.00 95.19 260 ARG A C 1
ATOM 1996 O O . ARG A 1 260 ? 17.942 -5.799 -42.888 1.00 95.19 260 ARG A O 1
ATOM 2003 N N . GLN A 1 261 ? 20.138 -5.269 -42.824 1.00 95.06 261 GLN A N 1
ATOM 2004 C CA . GLN A 1 261 ? 20.608 -6.592 -42.439 1.00 95.06 261 GLN A CA 1
ATOM 2005 C C . GLN A 1 261 ? 20.028 -7.012 -41.080 1.00 95.06 261 GLN A C 1
ATOM 2007 O O . GLN A 1 261 ? 19.399 -8.065 -40.992 1.00 95.06 261 GLN A O 1
ATOM 2012 N N . LEU A 1 262 ? 20.125 -6.148 -40.064 1.00 94.94 262 LEU A N 1
ATOM 2013 C CA . LEU A 1 262 ? 19.604 -6.389 -38.716 1.00 94.94 262 LEU A CA 1
ATOM 2014 C C . LEU A 1 262 ? 18.111 -6.738 -38.718 1.00 94.94 262 LEU A C 1
ATOM 2016 O O . LEU A 1 262 ? 17.699 -7.690 -38.064 1.00 94.94 262 LEU A O 1
ATOM 2020 N N . PHE A 1 263 ? 17.292 -5.986 -39.456 1.00 95.81 263 PHE A N 1
ATOM 2021 C CA . PHE A 1 263 ? 15.858 -6.273 -39.558 1.00 95.81 263 PHE A CA 1
ATOM 2022 C C . PHE A 1 263 ? 15.560 -7.543 -40.363 1.00 95.81 263 PHE A C 1
ATOM 2024 O O . PHE A 1 263 ? 14.555 -8.195 -40.090 1.00 95.81 263 PHE A O 1
ATOM 2031 N N . SER A 1 264 ? 16.402 -7.894 -41.340 1.00 95.88 264 SER A N 1
ATOM 2032 C CA . SER A 1 264 ? 16.221 -9.101 -42.155 1.00 95.88 264 SER A CA 1
ATOM 2033 C C . SER A 1 264 ? 16.635 -10.395 -41.448 1.00 95.88 264 SER A C 1
ATOM 2035 O O . SER A 1 264 ? 16.055 -11.439 -41.725 1.00 95.88 264 SER A O 1
ATOM 2037 N N . GLU A 1 265 ? 17.609 -10.326 -40.538 1.00 94.31 265 GLU A N 1
ATOM 2038 C CA . GLU A 1 265 ? 18.167 -11.482 -39.819 1.00 94.31 265 GLU A CA 1
ATOM 2039 C C . GLU A 1 265 ? 17.538 -11.688 -38.431 1.00 94.31 265 GLU A C 1
ATOM 2041 O O . GLU A 1 265 ? 17.779 -12.706 -37.783 1.00 94.31 265 GLU A O 1
ATOM 2046 N N . ALA A 1 266 ? 16.750 -10.727 -37.943 1.00 94.31 266 ALA A N 1
ATOM 2047 C CA . ALA A 1 266 ? 16.144 -10.809 -36.622 1.00 94.31 266 ALA A CA 1
ATOM 2048 C C . ALA A 1 266 ? 15.051 -11.884 -36.550 1.00 94.31 266 ALA A C 1
ATOM 2050 O O . ALA A 1 266 ? 13.988 -11.770 -37.163 1.00 94.31 266 ALA A O 1
ATOM 2051 N N . GLU A 1 267 ? 15.288 -12.878 -35.699 1.00 92.62 267 GLU A N 1
ATOM 2052 C CA . GLU A 1 267 ? 14.329 -13.924 -35.362 1.00 92.62 267 GLU A CA 1
ATOM 2053 C C . GLU A 1 267 ? 14.143 -13.996 -33.833 1.00 92.62 267 GLU A C 1
ATOM 2055 O O . GLU A 1 267 ? 15.116 -14.239 -33.113 1.00 92.62 267 GLU A O 1
ATOM 2060 N N . PRO A 1 268 ? 12.917 -13.806 -33.301 1.00 95.44 268 PRO A N 1
ATOM 2061 C CA . PRO A 1 268 ? 11.679 -13.415 -33.991 1.00 95.44 268 PRO A CA 1
ATOM 2062 C C . PRO A 1 268 ? 11.703 -11.994 -34.579 1.00 95.44 268 PRO A C 1
ATOM 2064 O O . PRO A 1 268 ? 12.567 -11.186 -34.234 1.00 95.44 268 PRO A O 1
ATOM 2067 N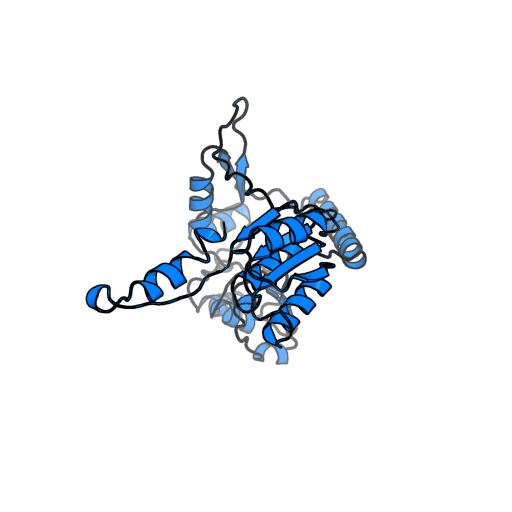 N . VAL A 1 269 ? 10.713 -11.667 -35.417 1.00 97.12 269 VAL A N 1
ATOM 2068 C CA . VAL A 1 269 ? 10.622 -10.365 -36.103 1.00 97.12 269 VAL A CA 1
ATOM 2069 C C . VAL A 1 269 ? 10.598 -9.187 -35.127 1.00 97.12 269 VAL A C 1
ATOM 2071 O O . VAL A 1 269 ? 9.950 -9.231 -34.077 1.00 97.12 269 VAL A O 1
ATOM 2074 N N . ILE A 1 270 ? 11.272 -8.095 -35.488 1.00 97.75 270 ILE A N 1
ATOM 2075 C CA . ILE A 1 270 ? 11.283 -6.868 -34.685 1.00 97.75 270 ILE A CA 1
ATOM 2076 C C . ILE A 1 270 ? 9.920 -6.174 -34.800 1.00 97.75 270 ILE A C 1
ATOM 2078 O O . ILE A 1 270 ? 9.535 -5.744 -35.883 1.00 97.75 270 ILE A O 1
ATOM 2082 N N . SER A 1 271 ? 9.208 -6.027 -33.680 1.00 96.38 271 SER A N 1
ATOM 2083 C CA . SER A 1 271 ? 7.888 -5.361 -33.628 1.00 96.38 271 SER A CA 1
ATOM 2084 C C . SER A 1 271 ? 7.869 -4.081 -32.793 1.00 96.38 271 SER A C 1
ATOM 2086 O O . SER A 1 271 ? 6.856 -3.386 -32.726 1.00 96.38 271 SER A O 1
ATOM 2088 N N . GLY A 1 272 ? 8.987 -3.739 -32.154 1.00 96.44 272 GLY A N 1
ATOM 2089 C CA . GLY A 1 272 ? 9.138 -2.477 -31.445 1.00 96.44 272 GLY A CA 1
ATOM 2090 C C . GLY A 1 272 ? 10.585 -2.017 -31.434 1.00 96.44 272 GLY A C 1
ATOM 2091 O O . GLY A 1 272 ? 11.499 -2.826 -31.287 1.00 96.44 272 GLY A O 1
ATOM 2092 N N . VAL A 1 273 ? 10.776 -0.708 -31.578 1.00 96.75 273 VAL A N 1
ATOM 2093 C CA . VAL A 1 273 ? 12.091 -0.066 -31.581 1.00 96.75 273 VAL A CA 1
ATOM 2094 C C . VAL A 1 273 ? 12.109 1.027 -30.524 1.00 96.75 273 VAL A C 1
ATOM 2096 O O . VAL A 1 273 ? 11.208 1.862 -30.459 1.00 96.75 273 VAL A O 1
ATOM 2099 N N . VAL A 1 274 ? 13.156 1.031 -29.709 1.00 96.25 274 VAL A N 1
ATOM 2100 C CA . VAL A 1 274 ? 13.470 2.099 -28.768 1.00 96.25 274 VAL A CA 1
ATOM 2101 C C . VAL A 1 274 ? 14.783 2.736 -29.197 1.00 96.25 274 VAL A C 1
ATOM 2103 O O . VAL A 1 274 ? 15.847 2.138 -29.051 1.00 96.25 274 VAL A O 1
ATOM 2106 N N . GLN A 1 275 ? 14.710 3.972 -29.690 1.00 93.56 275 GLN A N 1
ATOM 2107 C CA . GLN A 1 275 ? 15.892 4.771 -29.992 1.00 93.56 275 GLN A CA 1
ATOM 2108 C C . GLN A 1 275 ? 16.366 5.503 -28.730 1.00 93.56 275 GLN A C 1
ATOM 2110 O O . GLN A 1 275 ? 15.871 6.575 -28.380 1.00 93.56 275 GLN A O 1
ATOM 2115 N N . GLY A 1 276 ? 17.302 4.885 -28.016 1.00 92.19 276 GLY A N 1
ATOM 2116 C CA . GLY A 1 276 ? 17.933 5.412 -26.806 1.00 92.19 276 GLY A CA 1
ATOM 2117 C C . GLY A 1 276 ? 19.388 5.846 -27.004 1.00 92.19 276 GLY A C 1
ATOM 2118 O O . GLY A 1 276 ? 20.050 6.195 -26.023 1.00 92.19 276 GLY A O 1
ATOM 2119 N N . ALA A 1 277 ? 19.917 5.825 -28.234 1.00 89.06 277 ALA A N 1
ATOM 2120 C CA . ALA A 1 277 ? 21.281 6.252 -28.497 1.00 89.06 277 ALA A CA 1
ATOM 2121 C C . ALA A 1 277 ? 21.429 7.757 -28.273 1.00 89.06 277 ALA A C 1
ATOM 2123 O O . ALA A 1 277 ? 20.658 8.590 -28.752 1.00 89.06 277 ALA A O 1
ATOM 2124 N N . MET A 1 278 ? 22.471 8.119 -27.533 1.00 86.81 278 MET A N 1
ATOM 2125 C CA . MET A 1 278 ? 22.788 9.506 -27.255 1.00 86.81 278 MET A CA 1
ATOM 2126 C C . MET A 1 278 ? 24.292 9.656 -27.085 1.00 86.81 278 MET A C 1
ATOM 2128 O O . MET A 1 278 ? 24.923 8.920 -26.329 1.00 86.81 278 MET A O 1
ATOM 2132 N N . THR A 1 279 ? 24.861 10.625 -27.796 1.00 88.31 279 THR A N 1
ATOM 2133 C CA . THR A 1 279 ? 26.244 11.059 -27.600 1.00 88.31 279 THR A CA 1
ATOM 2134 C C . THR A 1 279 ? 26.216 12.514 -27.160 1.00 88.31 279 THR A C 1
ATOM 2136 O O . THR A 1 279 ? 25.615 13.351 -27.827 1.00 88.31 279 THR A O 1
ATOM 2139 N N . LEU A 1 280 ? 26.849 12.809 -26.026 1.00 87.88 280 LEU A N 1
ATOM 2140 C CA . LEU A 1 280 ? 26.942 14.163 -25.487 1.00 87.88 280 LEU A CA 1
ATOM 2141 C C . LEU A 1 280 ? 28.226 14.854 -25.968 1.00 87.88 280 LEU A C 1
ATOM 2143 O O . LEU A 1 280 ? 29.321 14.274 -25.950 1.00 87.88 280 LEU A O 1
ATOM 2147 N N . ARG A 1 281 ? 28.076 16.110 -26.395 1.00 89.75 281 ARG A N 1
ATOM 2148 C CA . ARG A 1 281 ? 29.152 17.033 -26.797 1.00 89.75 281 ARG A CA 1
ATOM 2149 C C . ARG A 1 281 ? 28.841 18.438 -26.286 1.00 89.75 281 ARG A C 1
ATOM 2151 O O . ARG A 1 281 ? 28.803 19.405 -27.041 1.00 89.75 281 ARG A O 1
ATOM 2158 N N . ASP A 1 282 ? 28.599 18.528 -24.985 1.00 90.44 282 ASP A N 1
ATOM 2159 C CA . ASP A 1 282 ? 28.130 19.756 -24.352 1.00 90.44 282 ASP A CA 1
ATOM 2160 C C . ASP A 1 282 ? 29.231 20.817 -24.349 1.00 90.44 282 ASP A C 1
ATOM 2162 O O . ASP A 1 282 ? 30.304 20.645 -23.759 1.00 90.44 282 ASP A O 1
ATOM 2166 N N . LYS A 1 283 ? 28.963 21.920 -25.050 1.00 90.88 283 LYS A N 1
ATOM 2167 C CA . LYS A 1 283 ? 29.840 23.085 -25.169 1.00 90.88 283 LYS A CA 1
ATOM 2168 C C . LYS A 1 283 ? 28.993 24.358 -25.244 1.00 90.88 283 LYS A C 1
ATOM 2170 O O . LYS A 1 283 ? 27.949 24.332 -25.899 1.00 90.88 283 LYS A O 1
ATOM 2175 N N . PRO A 1 284 ? 29.429 25.476 -24.632 1.00 94.38 284 PRO A N 1
ATOM 2176 C CA . PRO A 1 284 ? 28.872 26.791 -24.937 1.00 94.38 284 PRO A CA 1
ATOM 2177 C C . PRO A 1 284 ? 28.892 27.046 -26.446 1.00 94.38 284 PRO A C 1
ATOM 2179 O O . PRO A 1 284 ? 29.871 26.684 -27.103 1.00 94.38 284 PRO A O 1
ATOM 2182 N N . PHE A 1 285 ? 27.843 27.683 -26.976 1.00 92.19 285 PHE A N 1
ATOM 2183 C CA . PHE A 1 285 ? 27.659 27.888 -28.419 1.00 92.19 285 PHE A CA 1
ATOM 2184 C C . PHE A 1 285 ? 28.885 28.526 -29.090 1.00 92.19 285 PHE A C 1
ATOM 2186 O O . PHE A 1 285 ? 29.341 28.047 -30.120 1.00 92.19 285 PHE A O 1
ATOM 2193 N N . GLU A 1 286 ? 29.491 29.524 -28.443 1.00 95.12 286 GLU A N 1
ATOM 2194 C CA . GLU A 1 286 ? 30.691 30.232 -28.918 1.00 95.12 286 GLU A CA 1
ATOM 2195 C C . GLU A 1 286 ? 31.916 29.321 -29.118 1.00 95.12 286 GLU A C 1
ATOM 2197 O O . GLU A 1 286 ? 32.810 29.634 -29.898 1.00 95.12 286 GLU A O 1
ATOM 2202 N N . THR A 1 287 ? 31.959 28.183 -28.421 1.00 95.50 287 THR A N 1
ATOM 2203 C CA . THR A 1 287 ? 33.069 27.213 -28.455 1.00 95.50 287 THR A CA 1
ATOM 2204 C C . THR A 1 287 ? 32.690 25.900 -29.142 1.00 95.50 287 THR A C 1
ATOM 2206 O O . THR A 1 287 ? 33.487 24.959 -29.194 1.00 95.50 287 THR A O 1
ATOM 2209 N N . MET A 1 288 ? 31.456 25.798 -29.638 1.00 96.25 288 MET A N 1
ATOM 2210 C CA . MET A 1 288 ? 30.952 24.596 -30.278 1.00 96.25 288 MET A CA 1
ATOM 2211 C C . MET A 1 288 ? 31.464 24.526 -31.715 1.00 96.25 288 MET A C 1
ATOM 2213 O O . MET A 1 288 ? 31.113 25.337 -32.567 1.00 96.25 288 MET A O 1
ATOM 2217 N N . THR A 1 289 ? 32.284 23.520 -31.999 1.00 95.56 289 THR A N 1
ATOM 2218 C CA . THR A 1 289 ? 32.685 23.204 -33.368 1.00 95.56 289 THR A CA 1
ATOM 2219 C C . THR A 1 289 ? 31.533 22.552 -34.136 1.00 95.56 289 THR A C 1
ATOM 2221 O O . THR A 1 289 ? 30.656 21.907 -33.556 1.00 95.56 289 THR A O 1
ATOM 2224 N N . ILE A 1 290 ? 31.578 22.661 -35.465 1.00 94.06 290 ILE A N 1
ATOM 2225 C CA . ILE A 1 290 ? 30.658 21.969 -36.382 1.00 94.06 290 ILE A CA 1
ATOM 2226 C C . ILE A 1 290 ? 30.666 20.449 -36.125 1.00 94.06 290 ILE A C 1
ATOM 2228 O O . ILE A 1 290 ? 29.617 19.812 -36.100 1.00 94.06 290 ILE A O 1
ATOM 2232 N N . GLU A 1 291 ? 31.835 19.872 -35.841 1.00 93.75 291 GLU A N 1
ATOM 2233 C CA . GLU A 1 291 ? 31.981 18.454 -35.491 1.00 93.75 291 GLU A CA 1
ATOM 2234 C C . GLU A 1 291 ? 31.224 18.076 -34.208 1.00 93.75 291 GLU A C 1
ATOM 2236 O O . GLU A 1 291 ? 30.535 17.054 -34.180 1.00 93.75 291 GLU A O 1
ATOM 2241 N N . ASN A 1 292 ? 31.297 18.907 -33.159 1.00 91.50 292 ASN A N 1
ATOM 2242 C CA . ASN A 1 292 ? 30.560 18.677 -31.912 1.00 91.50 292 ASN A CA 1
ATOM 2243 C C . ASN A 1 292 ? 29.049 18.678 -32.156 1.00 91.50 292 ASN A C 1
ATOM 2245 O O . ASN A 1 292 ? 28.346 17.806 -31.641 1.00 91.50 292 ASN A O 1
ATOM 2249 N N . TYR A 1 293 ? 28.570 19.618 -32.976 1.00 91.00 293 TYR A N 1
ATOM 2250 C CA . TYR A 1 293 ? 27.164 19.708 -33.356 1.00 91.00 293 TYR A CA 1
ATOM 2251 C C . TYR A 1 293 ? 26.706 18.453 -34.109 1.00 91.00 293 TYR A C 1
ATOM 2253 O O . TYR A 1 293 ? 25.776 17.778 -33.665 1.00 91.00 293 TYR A O 1
ATOM 2261 N N . HIS A 1 294 ? 27.398 18.083 -35.193 1.00 91.19 294 HIS A N 1
ATOM 2262 C CA . HIS A 1 294 ? 27.034 16.912 -35.995 1.00 91.19 294 HIS A CA 1
ATOM 2263 C C . HIS A 1 294 ? 27.133 15.602 -35.209 1.00 91.19 294 HIS A C 1
ATOM 2265 O O . HIS A 1 294 ? 26.236 14.768 -35.311 1.00 91.19 294 HIS A O 1
ATOM 2271 N N . THR A 1 295 ? 28.153 15.442 -34.363 1.00 88.75 295 THR A N 1
ATOM 2272 C CA . THR A 1 295 ? 28.311 14.247 -33.519 1.00 88.75 295 THR A CA 1
ATOM 2273 C C . THR A 1 295 ? 27.137 14.067 -32.554 1.00 88.75 295 THR A C 1
ATOM 2275 O O . THR A 1 295 ? 26.661 12.948 -32.362 1.00 88.75 295 THR A O 1
ATOM 2278 N N . ALA A 1 296 ? 26.658 15.152 -31.938 1.00 88.94 296 ALA A N 1
ATOM 2279 C CA . ALA A 1 296 ? 25.561 15.085 -30.975 1.00 88.94 296 ALA A CA 1
ATOM 2280 C C . ALA A 1 296 ? 24.218 14.738 -31.637 1.00 88.94 296 ALA A C 1
ATOM 2282 O O . ALA A 1 296 ? 23.439 13.960 -31.082 1.00 88.94 296 ALA A O 1
ATOM 2283 N N . ILE A 1 297 ? 23.949 15.291 -32.825 1.00 89.88 297 ILE A N 1
ATOM 2284 C CA . ILE A 1 297 ? 22.678 15.067 -33.528 1.00 89.88 297 ILE A CA 1
ATOM 2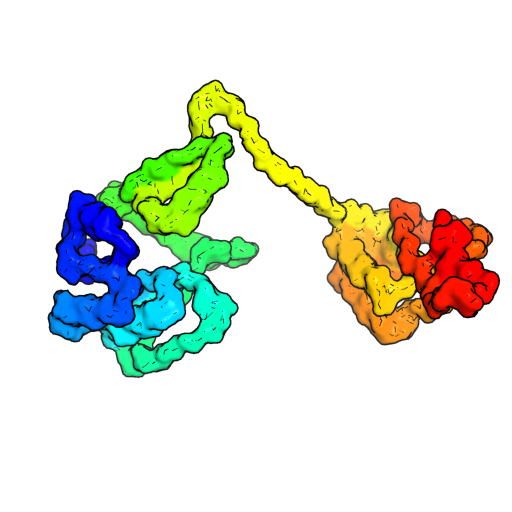285 C C . ILE A 1 297 ? 22.645 13.756 -34.316 1.00 89.88 297 ILE A C 1
ATOM 2287 O O . ILE A 1 297 ? 21.557 13.230 -34.538 1.00 89.88 297 ILE A O 1
ATOM 2291 N N . HIS A 1 298 ? 23.801 13.212 -34.719 1.00 86.81 298 HIS A N 1
ATOM 2292 C CA . HIS A 1 298 ? 23.889 12.023 -35.574 1.00 86.81 298 HIS A CA 1
ATOM 2293 C C . HIS A 1 298 ? 23.053 10.862 -35.024 1.00 86.81 298 HIS A C 1
ATOM 2295 O O . HIS A 1 298 ? 22.152 10.372 -35.699 1.00 86.81 298 HIS A O 1
ATOM 2301 N N . ALA A 1 299 ? 23.266 10.525 -33.747 1.00 83.94 299 ALA A N 1
ATOM 2302 C CA . ALA A 1 299 ? 22.593 9.425 -33.054 1.00 83.94 299 ALA A CA 1
ATOM 2303 C C . ALA A 1 299 ? 21.064 9.580 -32.920 1.00 83.94 299 ALA A C 1
ATOM 2305 O O . ALA A 1 299 ? 20.401 8.630 -32.520 1.00 83.94 299 ALA A O 1
ATOM 2306 N N . LYS A 1 300 ? 20.503 10.759 -33.227 1.00 86.31 300 LYS A N 1
ATOM 2307 C CA . LYS A 1 300 ? 19.062 11.038 -33.126 1.00 86.31 300 LYS A CA 1
ATOM 2308 C C . LYS A 1 300 ? 18.402 11.382 -34.455 1.00 86.31 300 LYS A C 1
ATOM 2310 O O . LYS A 1 300 ? 17.216 11.121 -34.596 1.00 86.31 300 LYS A O 1
ATOM 2315 N N . ILE A 1 301 ? 19.122 12.001 -35.388 1.00 87.06 301 ILE A N 1
ATOM 2316 C CA . ILE A 1 301 ? 18.556 12.448 -36.669 1.00 87.06 301 ILE A CA 1
ATOM 2317 C C . ILE A 1 301 ? 18.869 11.452 -37.778 1.00 87.06 301 ILE A C 1
ATOM 2319 O O . ILE A 1 301 ? 17.960 11.033 -38.474 1.00 87.06 301 ILE A O 1
ATOM 2323 N N . ALA A 1 302 ? 20.137 11.071 -37.946 1.00 83.56 302 ALA A N 1
ATOM 2324 C CA . ALA A 1 302 ? 20.520 10.118 -38.991 1.00 83.56 302 ALA A CA 1
ATOM 2325 C C . ALA A 1 302 ? 20.137 8.674 -38.623 1.00 83.56 302 ALA A C 1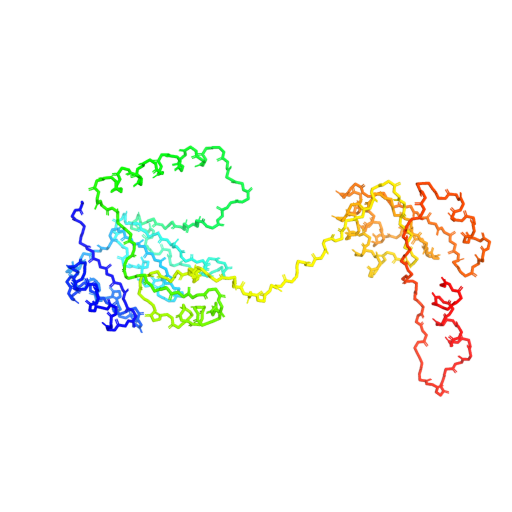
ATOM 2327 O O . ALA A 1 302 ? 19.912 7.844 -39.493 1.00 83.56 302 ALA A O 1
ATOM 2328 N N . CYS A 1 303 ? 20.071 8.398 -37.322 1.00 83.56 303 CYS A N 1
ATOM 2329 C CA . CYS A 1 303 ? 19.841 7.080 -36.741 1.00 83.56 303 CYS A CA 1
ATOM 2330 C C . CYS A 1 303 ? 18.365 6.760 -36.421 1.00 83.56 303 CYS A C 1
ATOM 2332 O O . CYS A 1 303 ? 18.106 5.709 -35.832 1.00 83.56 303 CYS A O 1
ATOM 2334 N N . THR A 1 304 ? 17.423 7.665 -36.705 1.00 83.62 304 THR A N 1
ATOM 2335 C CA . THR A 1 304 ? 15.974 7.469 -36.484 1.00 83.62 304 THR A CA 1
ATOM 2336 C C . THR A 1 304 ? 15.271 7.369 -37.824 1.00 83.62 304 THR A C 1
ATOM 2338 O O . THR A 1 304 ? 14.413 6.472 -37.958 1.00 83.62 304 THR A O 1
#

pLDDT: mean 89.27, std 9.28, range [52.19, 98.31]

InterPro domains:
  IPR013968 Polyketide synthase-like, ketoreductase domain [PF08659] (193-302)
  IPR020843 Enoylreductase domain [SM00829] (1-167)
  IPR036291 NAD(P)-binding domain superfamily [SSF51735] (1-107)
  IPR036291 NAD(P)-binding domain superfamily [SSF51735] (191-301)
  IPR050444 Polyketide synthase [PTHR45681] (4-302)